Protein AF-0000000073400544 (afdb_homodimer)

Foldseek 3Di:
DVLVVVQVCCPVVDDCVVPVDDDDDPQWDWDADPQGKTKIWGDPDLAFIKIWIDDVHWIKMKGLPCDVCPPPNPGSIWIAGRVGDIHDDPQADRSDDPVRSVVRLVVCCNVPVRNPDDDDPPPPPPPPPPPPDD/DVLVVVQVCCPVVDDCVVPVDDDDDPQWDWDADPQGKTKIWGDPDLAFIKIWIDDVHWIKMWGLPCPVPPPPNPGSIWIAGRVGDIHDDPQADRSDDPVRSVVRLVVCCNVPVRNPDDDDPPPPPPPPPPPPPD

Structure (mmCIF, N/CA/C/O backbone):
data_AF-0000000073400544-model_v1
#
loop_
_entity.id
_entity.type
_entity.pdbx_description
1 polymer 'Uncharacterized protein'
#
loop_
_atom_site.group_PDB
_atom_site.id
_atom_site.type_symbol
_atom_site.label_atom_id
_atom_site.label_alt_id
_atom_site.label_comp_id
_atom_site.label_asym_id
_atom_site.label_entity_id
_atom_site.label_seq_id
_atom_site.pdbx_PDB_ins_code
_atom_site.Cartn_x
_atom_site.Cartn_y
_atom_site.Cartn_z
_atom_site.occupancy
_atom_site.B_iso_or_equiv
_atom_site.auth_seq_id
_atom_site.auth_comp_id
_atom_site.auth_asym_id
_atom_site.auth_atom_id
_atom_site.pdbx_PDB_model_num
ATOM 1 N N . MET A 1 1 ? 12.117 -1.262 8.758 1 72.44 1 MET A N 1
ATOM 2 C CA . MET A 1 1 ? 12.766 -0.556 9.859 1 72.44 1 MET A CA 1
ATOM 3 C C . MET A 1 1 ? 12.344 0.907 9.898 1 72.44 1 MET A C 1
ATOM 5 O O . MET A 1 1 ? 11.992 1.433 10.953 1 72.44 1 MET A O 1
ATOM 9 N N . LEU A 1 2 ? 12.156 1.621 8.82 1 88.06 2 LEU A N 1
ATOM 10 C CA . LEU A 1 2 ? 11.898 3.057 8.742 1 88.06 2 LEU A CA 1
ATOM 11 C C . LEU A 1 2 ? 10.555 3.404 9.375 1 88.06 2 LEU A C 1
ATOM 13 O O . LEU A 1 2 ? 10.469 4.312 10.203 1 88.06 2 LEU A O 1
ATOM 17 N N . HIS A 1 3 ? 9.523 2.633 9.117 1 91.81 3 HIS A N 1
ATOM 18 C CA . HIS A 1 3 ? 8.18 2.975 9.578 1 91.81 3 HIS A CA 1
ATOM 19 C C . HIS A 1 3 ? 8.039 2.748 11.086 1 91.81 3 HIS A C 1
ATOM 21 O O . HIS A 1 3 ? 7.273 3.443 11.75 1 91.81 3 HIS A O 1
ATOM 27 N N . ILE A 1 4 ? 8.828 1.824 11.586 1 90.69 4 ILE A N 1
ATOM 28 C CA . ILE A 1 4 ? 8.82 1.604 13.031 1 90.69 4 ILE A CA 1
ATOM 29 C C . ILE A 1 4 ? 9.414 2.818 13.742 1 90.69 4 ILE A C 1
ATOM 31 O O . ILE A 1 4 ? 8.844 3.307 14.727 1 90.69 4 ILE A O 1
ATOM 35 N N . GLU A 1 5 ? 10.516 3.248 13.234 1 93.94 5 GLU A N 1
ATOM 36 C CA . GLU A 1 5 ? 11.172 4.426 13.797 1 93.94 5 GLU A CA 1
ATOM 37 C C . GLU A 1 5 ? 10.266 5.652 13.703 1 93.94 5 GLU A C 1
ATOM 39 O O . GLU A 1 5 ? 10.164 6.43 14.656 1 93.94 5 GLU A O 1
ATOM 44 N N . LEU A 1 6 ? 9.664 5.906 12.555 1 96.31 6 LEU A N 1
ATOM 45 C CA . LEU A 1 6 ? 8.773 7.043 12.359 1 96.31 6 LEU A CA 1
ATOM 46 C C . LEU A 1 6 ? 7.598 6.98 13.32 1 96.31 6 LEU A C 1
ATOM 48 O O . LEU A 1 6 ? 7.168 8.008 13.852 1 96.31 6 LEU A O 1
ATOM 52 N N . LYS A 1 7 ? 7.055 5.773 13.516 1 96.56 7 LYS A N 1
ATOM 53 C CA . LYS A 1 7 ? 5.953 5.598 14.461 1 96.56 7 LYS A CA 1
ATOM 54 C C . LYS A 1 7 ? 6.359 6.047 15.859 1 96.56 7 LYS A C 1
ATOM 56 O O . LYS A 1 7 ? 5.617 6.781 16.516 1 96.56 7 LYS A O 1
ATOM 61 N N . GLU A 1 8 ? 7.496 5.598 16.312 1 96.56 8 GLU A N 1
ATOM 62 C CA . GLU A 1 8 ? 7.996 5.961 17.625 1 96.56 8 GLU A CA 1
ATOM 63 C C . GLU A 1 8 ? 8.195 7.469 17.75 1 96.56 8 GLU A C 1
ATOM 65 O O . GLU A 1 8 ? 7.852 8.062 18.781 1 96.56 8 GLU A O 1
ATOM 70 N N . ARG A 1 9 ? 8.734 8.086 16.781 1 97.31 9 ARG A N 1
ATOM 71 C CA . ARG A 1 9 ? 8.984 9.523 16.812 1 97.31 9 ARG A CA 1
ATOM 72 C C . ARG A 1 9 ? 7.676 10.297 16.828 1 97.31 9 ARG A C 1
ATOM 74 O O . ARG A 1 9 ? 7.562 11.312 17.516 1 97.31 9 ARG A O 1
ATOM 81 N N . ILE A 1 10 ? 6.707 9.891 16.062 1 98 10 ILE A N 1
ATOM 82 C CA . ILE A 1 10 ? 5.406 10.547 16.062 1 98 10 ILE A CA 1
ATOM 83 C C . ILE A 1 10 ? 4.793 10.469 17.469 1 98 10 ILE A C 1
ATOM 85 O O . ILE A 1 10 ? 4.324 11.477 18 1 98 10 ILE A O 1
ATOM 89 N N . GLU A 1 11 ? 4.855 9.258 18.109 1 97.38 11 GLU A N 1
ATOM 90 C CA . GLU A 1 11 ? 4.285 9.047 19.438 1 97.38 11 GLU A CA 1
ATOM 91 C C . GLU A 1 11 ? 5.004 9.883 20.484 1 97.38 11 GLU A C 1
ATOM 93 O O . GLU A 1 11 ? 4.387 10.359 21.438 1 97.38 11 GLU A O 1
ATOM 98 N N . THR A 1 12 ? 6.219 10.078 20.234 1 97.25 12 THR A N 1
ATOM 99 C CA . THR A 1 12 ? 7.023 10.812 21.203 1 97.25 12 THR A CA 1
ATOM 100 C C . THR A 1 12 ? 6.867 12.32 21 1 97.25 12 THR A C 1
ATOM 102 O O . THR A 1 12 ? 6.812 13.07 21.969 1 97.25 12 THR A O 1
ATOM 105 N N . ASP A 1 13 ? 6.77 12.781 19.781 1 97.62 13 ASP A N 1
ATOM 106 C CA . ASP A 1 13 ? 6.875 14.203 19.484 1 97.62 13 ASP A CA 1
ATOM 107 C C . ASP A 1 13 ? 5.496 14.867 19.484 1 97.62 13 ASP A C 1
ATOM 109 O O . ASP A 1 13 ? 5.391 16.094 19.594 1 97.62 13 ASP A O 1
ATOM 113 N N . PHE A 1 14 ? 4.449 14.172 19.281 1 97.94 14 PHE A N 1
ATOM 114 C CA . PHE A 1 14 ? 3.107 14.734 19.234 1 97.94 14 PHE A CA 1
ATOM 115 C C . PHE A 1 14 ? 2.266 14.227 20.391 1 97.94 14 PHE A C 1
ATOM 117 O O . PHE A 1 14 ? 2.367 13.055 20.781 1 97.94 14 PHE A O 1
ATOM 124 N N . ASP A 1 15 ? 1.371 14.984 20.906 1 96.62 15 ASP A N 1
ATOM 125 C CA . ASP A 1 15 ? 0.459 14.562 21.969 1 96.62 15 ASP A CA 1
ATOM 126 C C . ASP A 1 15 ? -0.911 14.203 21.406 1 96.62 15 ASP A C 1
ATOM 128 O O . ASP A 1 15 ? -1.143 14.328 20.203 1 96.62 15 ASP A O 1
ATOM 132 N N . ALA A 1 16 ? -1.815 13.805 22.344 1 94.38 16 ALA A N 1
ATOM 133 C CA . ALA A 1 16 ? -3.111 13.266 21.938 1 94.38 16 ALA A CA 1
ATOM 134 C C . ALA A 1 16 ? -4.023 14.367 21.422 1 94.38 16 ALA A C 1
ATOM 136 O O . ALA A 1 16 ? -4.992 14.094 20.703 1 94.38 16 ALA A O 1
ATOM 137 N N . ALA A 1 17 ? -3.684 15.57 21.719 1 96 17 ALA A N 1
ATOM 138 C CA . ALA A 1 17 ? -4.477 16.688 21.219 1 96 17 ALA A CA 1
ATOM 139 C C . ALA A 1 17 ? -4.234 16.922 19.734 1 96 17 ALA A C 1
ATOM 141 O O . ALA A 1 17 ? -5.062 17.531 19.047 1 96 17 ALA A O 1
ATOM 142 N N . CYS A 1 18 ? -3.121 16.453 19.344 1 97.25 18 CYS A N 1
ATOM 143 C CA . CYS A 1 18 ? -2.768 16.594 17.938 1 97.25 18 CYS A CA 1
ATOM 144 C C . CYS A 1 18 ? -2.951 15.273 17.188 1 97.25 18 CYS A C 1
ATOM 146 O O . CYS A 1 18 ? -3.729 15.195 16.234 1 97.25 18 CYS A O 1
ATOM 148 N N . VAL A 1 19 ? -2.25 14.219 17.656 1 98.06 19 VAL A N 1
ATOM 149 C CA . VAL A 1 19 ? -2.299 12.891 17.047 1 98.06 19 VAL A CA 1
ATOM 150 C C . VAL A 1 19 ? -3.041 11.93 17.969 1 98.06 19 VAL A C 1
ATOM 152 O O . VAL A 1 19 ? -2.541 11.57 19.031 1 98.06 19 VAL A O 1
ATOM 155 N N . GLU A 1 20 ? -4.203 11.477 17.5 1 97.81 20 GLU A N 1
ATOM 156 C CA . GLU A 1 20 ? -5.012 10.555 18.281 1 97.81 20 GLU A CA 1
ATOM 157 C C . GLU A 1 20 ? -4.402 9.156 18.297 1 97.81 20 GLU A C 1
ATOM 159 O O . GLU A 1 20 ? -4.402 8.477 19.328 1 97.81 20 GLU A O 1
ATOM 164 N N . SER A 1 21 ? -3.918 8.719 17.188 1 97.19 21 SER A N 1
ATOM 165 C CA . SER A 1 21 ? -3.33 7.387 17.125 1 97.19 21 SER A CA 1
ATOM 166 C C . SER A 1 21 ? -2.369 7.266 15.945 1 97.19 21 SER A C 1
ATOM 168 O O . SER A 1 21 ? -2.498 7.988 14.953 1 97.19 21 SER A O 1
ATOM 170 N N . VAL A 1 22 ? -1.431 6.449 16.062 1 96.69 22 VAL A N 1
ATOM 171 C CA . VAL A 1 22 ? -0.513 6.023 15.008 1 96.69 22 VAL A CA 1
ATOM 172 C C . VAL A 1 22 ? -0.355 4.504 15.039 1 96.69 22 VAL A C 1
ATOM 174 O O . VAL A 1 22 ? -0.076 3.928 16.094 1 96.69 22 VAL A O 1
ATOM 177 N N . THR A 1 23 ? -0.555 3.836 13.93 1 93.69 23 THR A N 1
ATOM 178 C CA . THR A 1 23 ? -0.483 2.381 13.859 1 93.69 23 THR A CA 1
ATOM 179 C C . THR A 1 23 ? 0.22 1.934 12.586 1 93.69 23 THR A C 1
ATOM 181 O O . THR A 1 23 ? 0.044 2.543 11.523 1 93.69 23 THR A O 1
ATOM 184 N N . LEU A 1 24 ? 1.024 0.923 12.75 1 90.5 24 LEU A N 1
ATOM 185 C CA . LEU A 1 24 ? 1.587 0.282 11.57 1 90.5 24 LEU A CA 1
ATOM 186 C C . LEU A 1 24 ? 0.496 -0.396 10.75 1 90.5 24 LEU A C 1
ATOM 188 O O . LEU A 1 24 ? -0.324 -1.139 11.289 1 90.5 24 LEU A O 1
ATOM 192 N N . ARG A 1 25 ? 0.485 0.022 9.484 1 83.5 25 ARG A N 1
ATOM 193 C CA . ARG A 1 25 ? -0.511 -0.6 8.617 1 83.5 25 ARG A CA 1
ATOM 194 C C . ARG A 1 25 ? -0.137 -2.045 8.305 1 83.5 25 ARG A C 1
ATOM 196 O O . ARG A 1 25 ? 1.019 -2.338 7.988 1 83.5 25 ARG A O 1
ATOM 203 N N . ARG A 1 26 ? -1.005 -3 8.562 1 79.5 26 ARG A N 1
ATOM 204 C CA . ARG A 1 26 ? -0.823 -4.43 8.328 1 79.5 26 ARG A CA 1
ATOM 205 C C . ARG A 1 26 ? -1.776 -4.938 7.25 1 79.5 26 ARG A C 1
ATOM 207 O O . ARG A 1 26 ? -2.537 -5.879 7.48 1 79.5 26 ARG A O 1
ATOM 214 N N . ASP A 1 27 ? -1.651 -4.27 6.082 1 82.62 27 ASP A N 1
ATOM 215 C CA . ASP A 1 27 ? -2.688 -4.551 5.09 1 82.62 27 ASP A CA 1
ATOM 216 C C . ASP A 1 27 ? -2.117 -5.328 3.906 1 82.62 27 ASP A C 1
ATOM 218 O O . ASP A 1 27 ? -2.73 -5.375 2.836 1 82.62 27 ASP A O 1
ATOM 222 N N . ALA A 1 28 ? -0.976 -5.859 4.145 1 92.69 28 ALA A N 1
ATOM 223 C CA . ALA A 1 28 ? -0.392 -6.648 3.061 1 92.69 28 ALA A CA 1
ATOM 224 C C . ALA A 1 28 ? 0.507 -7.754 3.611 1 92.69 28 ALA A C 1
ATOM 226 O O . ALA A 1 28 ? 0.988 -7.664 4.742 1 92.69 28 ALA A O 1
ATOM 227 N N . LEU A 1 29 ? 0.677 -8.781 2.822 1 95.56 29 LEU A N 1
ATOM 228 C CA . LEU A 1 29 ? 1.626 -9.859 3.098 1 95.56 29 LEU A CA 1
ATOM 229 C C . LEU A 1 29 ? 2.682 -9.945 2 1 95.56 29 LEU A C 1
ATOM 231 O O . LEU A 1 29 ? 2.367 -9.805 0.816 1 95.56 29 LEU A O 1
ATOM 235 N N . ASP A 1 30 ? 3.832 -10.102 2.432 1 95.94 30 ASP A N 1
ATOM 236 C CA . ASP A 1 30 ? 4.898 -10.5 1.521 1 95.94 30 ASP A CA 1
ATOM 237 C C . ASP A 1 30 ? 5.176 -12 1.625 1 95.94 30 ASP A C 1
ATOM 239 O O . ASP A 1 30 ? 5.422 -12.516 2.717 1 95.94 30 ASP A O 1
ATOM 243 N N . VAL A 1 31 ? 5.113 -12.672 0.522 1 97.88 31 VAL A N 1
ATOM 244 C CA . VAL A 1 31 ? 5.34 -14.109 0.45 1 97.88 31 VAL A CA 1
ATOM 245 C C . VAL A 1 31 ? 6.5 -14.406 -0.495 1 97.88 31 VAL A C 1
ATOM 247 O O . VAL A 1 31 ? 6.531 -13.906 -1.624 1 97.88 31 VAL A O 1
ATOM 250 N N . ARG A 1 32 ? 7.43 -15.148 0.005 1 97.88 32 ARG A N 1
ATOM 251 C CA . ARG A 1 32 ? 8.531 -15.609 -0.833 1 97.88 32 ARG A CA 1
ATOM 252 C C . ARG A 1 32 ? 8.445 -17.109 -1.091 1 97.88 32 ARG A C 1
ATOM 254 O O . ARG A 1 32 ? 8.391 -17.906 -0.15 1 97.88 32 ARG A O 1
ATOM 261 N N . LEU A 1 33 ? 8.359 -17.453 -2.363 1 98.5 33 LEU A N 1
ATOM 262 C CA . LEU A 1 33 ? 8.328 -18.859 -2.723 1 98.5 33 LEU A CA 1
ATOM 263 C C . LEU A 1 33 ? 9.734 -19.391 -2.979 1 98.5 33 LEU A C 1
ATOM 265 O O . LEU A 1 33 ? 10.641 -18.625 -3.314 1 98.5 33 LEU A O 1
ATOM 269 N N . ALA A 1 34 ? 9.93 -20.688 -2.92 1 97.56 34 ALA A N 1
ATOM 270 C CA . ALA A 1 34 ? 11.227 -21.359 -3.066 1 97.56 34 ALA A CA 1
ATOM 271 C C . ALA A 1 34 ? 11.766 -21.188 -4.484 1 97.56 34 ALA A C 1
ATOM 273 O O . ALA A 1 34 ? 12.984 -21.172 -4.691 1 97.56 34 ALA A O 1
ATOM 274 N N . ASN A 1 35 ? 10.883 -21.047 -5.449 1 96.75 35 ASN A N 1
ATOM 275 C CA . ASN A 1 35 ? 11.312 -20.953 -6.84 1 96.75 35 ASN A CA 1
ATOM 276 C C . ASN A 1 35 ? 11.695 -19.531 -7.215 1 96.75 35 ASN A C 1
ATOM 278 O O . ASN A 1 35 ? 11.945 -19.234 -8.383 1 96.75 35 ASN A O 1
ATOM 282 N N . GLY A 1 36 ? 11.609 -18.656 -6.266 1 96.94 36 GLY A N 1
ATOM 283 C CA . GLY A 1 36 ? 12.109 -17.312 -6.512 1 96.94 36 GLY A CA 1
ATOM 284 C C . GLY A 1 36 ? 11 -16.297 -6.676 1 96.94 36 GLY A C 1
ATOM 285 O O . GLY A 1 36 ? 11.266 -15.102 -6.848 1 96.94 36 GLY A O 1
ATOM 286 N N . VAL A 1 37 ? 9.758 -16.734 -6.629 1 97.44 37 VAL A N 1
ATOM 287 C CA . VAL A 1 37 ? 8.641 -15.805 -6.75 1 97.44 37 VAL A CA 1
ATOM 288 C C . VAL A 1 37 ? 8.57 -14.922 -5.504 1 97.44 37 VAL A C 1
ATOM 290 O O . VAL A 1 37 ? 8.664 -15.414 -4.379 1 97.44 37 VAL A O 1
ATOM 293 N N . GLU A 1 38 ? 8.477 -13.625 -5.727 1 97.81 38 GLU A N 1
ATOM 294 C CA . GLU A 1 38 ? 8.172 -12.664 -4.676 1 97.81 38 GLU A CA 1
ATOM 295 C C . GLU A 1 38 ? 6.758 -12.109 -4.832 1 97.81 38 GLU A C 1
ATOM 297 O O . GLU A 1 38 ? 6.484 -11.336 -5.758 1 97.81 38 GLU A O 1
ATOM 302 N N . LEU A 1 39 ? 5.902 -12.445 -3.928 1 97.81 39 LEU A N 1
ATOM 303 C CA . LEU A 1 39 ? 4.469 -12.188 -4.02 1 97.81 39 LEU A CA 1
ATOM 304 C C . LEU A 1 39 ? 4.02 -11.242 -2.914 1 97.81 39 LEU A C 1
ATOM 306 O O . LEU A 1 39 ? 4.379 -11.422 -1.749 1 97.81 39 LEU A O 1
ATOM 310 N N . THR A 1 40 ? 3.35 -10.203 -3.256 1 96.31 40 THR A N 1
ATOM 311 C CA . THR A 1 40 ? 2.693 -9.312 -2.303 1 96.31 40 THR A CA 1
ATOM 312 C C . THR A 1 40 ? 1.177 -9.438 -2.404 1 96.31 40 THR A C 1
ATOM 314 O O . THR A 1 40 ? 0.608 -9.289 -3.49 1 96.31 40 THR A O 1
ATOM 317 N N . LEU A 1 41 ? 0.54 -9.656 -1.279 1 97.25 41 LEU A N 1
ATOM 318 C CA . LEU A 1 41 ? -0.906 -9.836 -1.206 1 97.25 41 LEU A CA 1
ATOM 319 C C . LEU A 1 41 ? -1.563 -8.672 -0.471 1 97.25 41 LEU A C 1
ATOM 321 O O . LEU A 1 41 ? -1.296 -8.453 0.711 1 97.25 41 LEU A O 1
ATOM 325 N N . ARG A 1 42 ? -2.365 -7.938 -1.084 1 93.62 42 ARG A N 1
ATOM 326 C CA . ARG A 1 42 ? -3.229 -6.922 -0.489 1 93.62 42 ARG A CA 1
ATOM 327 C C . ARG A 1 42 ? -4.699 -7.289 -0.655 1 93.62 42 ARG A C 1
ATOM 329 O O . ARG A 1 42 ? -5.258 -7.156 -1.746 1 93.62 42 ARG A O 1
ATOM 336 N N . ILE A 1 43 ? -5.305 -7.746 0.409 1 94.5 43 ILE A N 1
ATOM 337 C CA . ILE A 1 43 ? -6.68 -8.219 0.348 1 94.5 43 ILE A CA 1
ATOM 338 C C . ILE A 1 43 ? -7.539 -7.434 1.338 1 94.5 43 ILE A C 1
ATOM 340 O O . ILE A 1 43 ? -7.387 -7.578 2.553 1 94.5 43 ILE A O 1
ATOM 344 N N . ALA A 1 44 ? -8.344 -6.688 0.819 1 89.12 44 ALA A N 1
ATOM 345 C CA . ALA A 1 44 ? -9.281 -5.957 1.672 1 89.12 44 ALA A CA 1
ATOM 346 C C . ALA A 1 44 ? -10.508 -6.809 1.986 1 89.12 44 ALA A C 1
ATOM 348 O O . ALA A 1 44 ? -10.992 -6.816 3.121 1 89.12 44 ALA A O 1
ATOM 349 N N . ASN A 1 45 ? -11.008 -7.375 0.998 1 90.19 45 ASN A N 1
ATOM 350 C CA . ASN A 1 45 ? -12.133 -8.305 1.12 1 90.19 45 ASN A CA 1
ATOM 351 C C . ASN A 1 45 ? -12.258 -9.195 -0.109 1 90.19 45 ASN A C 1
ATOM 353 O O . ASN A 1 45 ? -11.367 -9.219 -0.96 1 90.19 45 ASN A O 1
ATOM 357 N N . ALA A 1 46 ? -13.297 -9.961 -0.198 1 93 46 ALA A N 1
ATOM 358 C CA . ALA A 1 46 ? -13.484 -10.945 -1.255 1 93 46 ALA A CA 1
ATOM 359 C C . ALA A 1 46 ? -13.625 -10.273 -2.617 1 93 46 ALA A C 1
ATOM 361 O O . ALA A 1 46 ? -13.461 -10.922 -3.654 1 93 46 ALA A O 1
ATOM 362 N N . ARG A 1 47 ? -13.891 -9 -2.6 1 89.81 47 ARG A N 1
ATOM 363 C CA . ARG A 1 47 ? -14.188 -8.312 -3.854 1 89.81 47 ARG A CA 1
ATOM 364 C C . ARG A 1 47 ? -13.172 -7.211 -4.129 1 89.81 47 ARG A C 1
ATOM 366 O O . ARG A 1 47 ? -13.234 -6.543 -5.16 1 89.81 47 ARG A O 1
ATOM 373 N N . GLU A 1 48 ? -12.289 -6.988 -3.213 1 89.56 48 GLU A N 1
ATOM 374 C CA . GLU A 1 48 ? -11.289 -5.938 -3.33 1 89.56 48 GLU A CA 1
ATOM 375 C C . GLU A 1 48 ? -9.906 -6.453 -2.949 1 89.56 48 GLU A C 1
ATOM 377 O O . GLU A 1 48 ? -9.609 -6.637 -1.767 1 89.56 48 GLU A O 1
ATOM 382 N N . TYR A 1 49 ? -9.078 -6.652 -3.963 1 92.88 49 TYR A N 1
ATOM 383 C CA . TYR A 1 49 ? -7.738 -7.168 -3.689 1 92.88 49 TYR A CA 1
ATOM 384 C C . TYR A 1 49 ? -6.793 -6.883 -4.852 1 92.88 49 TYR A C 1
ATOM 386 O O . TYR A 1 49 ? -7.238 -6.582 -5.961 1 92.88 49 TYR A O 1
ATOM 394 N N . ALA A 1 50 ? -5.562 -6.879 -4.562 1 93.44 50 ALA A N 1
ATOM 395 C CA . ALA A 1 50 ? -4.445 -6.785 -5.496 1 93.44 50 ALA A CA 1
ATOM 396 C C . ALA A 1 50 ? -3.307 -7.719 -5.09 1 93.44 50 ALA A C 1
ATOM 398 O O . ALA A 1 50 ? -2.828 -7.664 -3.955 1 93.44 50 ALA A O 1
ATOM 399 N N . MET A 1 51 ? -2.941 -8.516 -5.953 1 96.81 51 MET A N 1
ATOM 400 C CA . MET A 1 51 ? -1.854 -9.469 -5.746 1 96.81 51 MET A CA 1
ATOM 401 C C . MET A 1 51 ? -0.777 -9.305 -6.812 1 96.81 51 MET A C 1
ATOM 403 O O . MET A 1 51 ? -1.018 -9.57 -7.992 1 96.81 51 MET A O 1
ATOM 407 N N . ASP A 1 52 ? 0.333 -8.875 -6.41 1 95.81 52 ASP A N 1
ATOM 408 C CA . ASP A 1 52 ? 1.458 -8.594 -7.297 1 95.81 52 ASP A CA 1
ATOM 409 C C . ASP A 1 52 ? 2.611 -9.562 -7.051 1 95.81 52 ASP A C 1
ATOM 411 O O . ASP A 1 52 ? 2.895 -9.922 -5.902 1 95.81 52 ASP A O 1
ATOM 415 N N . TRP A 1 53 ? 3.248 -9.945 -8.148 1 97.25 53 TRP A N 1
ATOM 416 C CA . TRP A 1 53 ? 4.438 -10.75 -7.898 1 97.25 53 TRP A CA 1
ATOM 417 C C . TRP A 1 53 ? 5.48 -10.539 -8.992 1 97.25 53 TRP A C 1
ATOM 419 O O . TRP A 1 53 ? 5.168 -10.016 -10.062 1 97.25 53 TRP A O 1
ATOM 429 N N . ARG A 1 54 ? 6.645 -10.859 -8.609 1 96.5 54 ARG A N 1
ATOM 430 C CA . ARG A 1 54 ? 7.793 -10.805 -9.508 1 96.5 54 ARG A CA 1
ATOM 431 C C . ARG A 1 54 ? 8.523 -12.148 -9.555 1 96.5 54 ARG A C 1
ATOM 433 O O . ARG A 1 54 ? 8.555 -12.867 -8.555 1 96.5 54 ARG A O 1
ATOM 440 N N . TRP A 1 55 ? 8.992 -12.438 -10.664 1 95.75 55 TRP A N 1
ATOM 441 C CA . TRP A 1 55 ? 9.906 -13.547 -10.898 1 95.75 55 TRP A CA 1
ATOM 442 C C . TRP A 1 55 ? 11.031 -13.133 -11.836 1 95.75 55 TRP A C 1
ATOM 444 O O . TRP A 1 55 ? 10.812 -12.93 -13.031 1 95.75 55 TRP A O 1
ATOM 454 N N . GLY A 1 56 ? 12.234 -13.055 -11.281 1 91.62 56 GLY A N 1
ATOM 455 C CA . GLY A 1 56 ? 13.25 -12.359 -12.055 1 91.62 56 GLY A CA 1
ATOM 456 C C . GLY A 1 56 ? 12.859 -10.945 -12.43 1 91.62 56 GLY A C 1
ATOM 457 O O . GLY A 1 56 ? 12.508 -10.141 -11.555 1 91.62 56 GLY A O 1
ATOM 458 N N . GLU A 1 57 ? 12.836 -10.625 -13.719 1 89.94 57 GLU A N 1
ATOM 459 C CA . GLU A 1 57 ? 12.516 -9.273 -14.18 1 89.94 57 GLU A CA 1
ATOM 460 C C . GLU A 1 57 ? 11.039 -9.141 -14.523 1 89.94 57 GLU A C 1
ATOM 462 O O . GLU A 1 57 ? 10.547 -8.031 -14.773 1 89.94 57 GLU A O 1
ATOM 467 N N . ALA A 1 58 ? 10.367 -10.234 -14.539 1 93.12 58 ALA A N 1
ATOM 468 C CA . ALA A 1 58 ? 8.953 -10.219 -14.93 1 93.12 58 ALA A CA 1
ATOM 469 C C . ALA A 1 58 ? 8.062 -9.836 -13.75 1 93.12 58 ALA A C 1
ATOM 471 O O . ALA A 1 58 ? 8.258 -10.328 -12.633 1 93.12 58 ALA A O 1
ATOM 472 N N . ALA A 1 59 ? 7.211 -8.953 -14.031 1 95.19 59 ALA A N 1
ATOM 473 C CA . ALA A 1 59 ? 6.219 -8.547 -13.039 1 95.19 59 ALA A CA 1
ATOM 474 C C . ALA A 1 59 ? 4.801 -8.812 -13.539 1 95.19 59 ALA A C 1
ATOM 476 O O . ALA A 1 59 ? 4.492 -8.562 -14.703 1 95.19 59 ALA A O 1
ATOM 477 N N . MET A 1 60 ? 3.947 -9.352 -12.664 1 95.5 60 MET A N 1
ATOM 478 C CA . MET A 1 60 ? 2.545 -9.617 -12.977 1 95.5 60 MET A CA 1
ATOM 479 C C . MET A 1 60 ? 1.644 -9.227 -11.812 1 95.5 60 MET A C 1
ATOM 481 O O . MET A 1 60 ? 2.119 -9.047 -10.688 1 95.5 60 MET A O 1
ATOM 485 N N . ARG A 1 61 ? 0.345 -9.086 -12.133 1 95.38 61 ARG A N 1
ATOM 486 C CA . ARG A 1 61 ? -0.594 -8.664 -11.102 1 95.38 61 ARG A CA 1
ATOM 487 C C . ARG A 1 61 ? -2.004 -9.156 -11.406 1 95.38 61 ARG A C 1
ATOM 489 O O . ARG A 1 61 ? -2.42 -9.18 -12.57 1 95.38 61 ARG A O 1
ATOM 496 N N . ILE A 1 62 ? -2.648 -9.523 -10.367 1 94.62 62 ILE A N 1
ATOM 497 C CA . ILE A 1 62 ? -4.098 -9.68 -10.398 1 94.62 62 ILE A CA 1
ATOM 498 C C . ILE A 1 62 ? -4.75 -8.633 -9.5 1 94.62 62 ILE A C 1
ATOM 500 O O . ILE A 1 62 ? -4.359 -8.477 -8.344 1 94.62 62 ILE A O 1
ATOM 504 N N . ASP A 1 63 ? -5.688 -7.879 -9.953 1 91.88 63 ASP A N 1
ATOM 505 C CA . ASP A 1 63 ? -6.375 -6.938 -9.07 1 91.88 63 ASP A CA 1
ATOM 506 C C . ASP A 1 63 ? -7.832 -6.754 -9.5 1 91.88 63 ASP A C 1
ATOM 508 O O . ASP A 1 63 ? -8.25 -7.27 -10.539 1 91.88 63 ASP A O 1
ATOM 512 N N . THR A 1 64 ? -8.609 -6.145 -8.547 1 88.5 64 THR A N 1
ATOM 513 C CA . THR A 1 64 ? -10.023 -5.867 -8.773 1 88.5 64 THR A CA 1
ATOM 514 C C . THR A 1 64 ? -10.242 -4.375 -9.016 1 88.5 64 THR A C 1
ATOM 516 O O . THR A 1 64 ? -11.375 -3.889 -8.922 1 88.5 64 THR A O 1
ATOM 519 N N . ALA A 1 65 ? -9.141 -3.48 -9.109 1 73.56 65 ALA A N 1
ATOM 520 C CA . ALA A 1 65 ? -9.32 -2.049 -9.328 1 73.56 65 ALA A CA 1
ATOM 521 C C . ALA A 1 65 ? -10.203 -1.79 -10.547 1 73.56 65 ALA A C 1
ATOM 523 O O . ALA A 1 65 ? -10.141 -2.527 -11.539 1 73.56 65 ALA A O 1
ATOM 524 N N . PRO A 1 66 ? -11.172 -0.865 -10.289 1 60.72 66 PRO A N 1
ATOM 525 C CA . PRO A 1 66 ? -12.031 -0.577 -11.438 1 60.72 66 PRO A CA 1
ATOM 526 C C . PRO A 1 66 ? -11.25 -0.109 -12.664 1 60.72 66 PRO A C 1
ATOM 528 O O . PRO A 1 66 ? -10.422 0.801 -12.562 1 60.72 66 PRO A O 1
ATOM 531 N N . HIS A 1 67 ? -10.406 -0.76 -13.125 1 52.12 67 HIS A N 1
ATOM 532 C CA . HIS A 1 67 ? -9.844 -0.268 -14.375 1 52.12 67 HIS A CA 1
ATOM 533 C C . HIS A 1 67 ? -10.93 0.01 -15.406 1 52.12 67 HIS A C 1
ATOM 535 O O . HIS A 1 67 ? -12.055 -0.49 -15.281 1 52.12 67 HIS A O 1
ATOM 541 N N . HIS A 1 68 ? -10.594 1.076 -16.328 1 45.22 68 HIS A N 1
ATOM 542 C CA . HIS A 1 68 ? -11.43 1.233 -17.5 1 45.22 68 HIS A CA 1
ATOM 543 C C . HIS A 1 68 ? -11.844 -0.121 -18.078 1 45.22 68 HIS A C 1
ATOM 545 O O . HIS A 1 68 ? -11.031 -0.812 -18.688 1 45.22 68 HIS A O 1
ATOM 551 N N . ALA A 1 69 ? -12.695 -0.745 -17.375 1 44.81 69 ALA A N 1
ATOM 552 C CA . ALA A 1 69 ? -13.242 -2.002 -17.875 1 44.81 69 ALA A CA 1
ATOM 553 C C . ALA A 1 69 ? -13.266 -2.027 -19.391 1 44.81 69 ALA A C 1
ATOM 555 O O . ALA A 1 69 ? -13.609 -1.029 -20.031 1 44.81 69 ALA A O 1
ATOM 556 N N . LEU A 1 70 ? -12.281 -2.617 -20.047 1 47.5 70 LEU A N 1
ATOM 557 C CA . LEU A 1 70 ? -12.57 -2.879 -21.453 1 47.5 70 LEU A CA 1
ATOM 558 C C . LEU A 1 70 ? -14.07 -3.023 -21.672 1 47.5 70 LEU A C 1
ATOM 560 O O . LEU A 1 70 ? -14.789 -3.545 -20.812 1 47.5 70 LEU A O 1
ATOM 564 N N . PRO A 1 71 ? -14.547 -2.275 -22.5 1 46.91 71 PRO A N 1
ATOM 565 C CA . PRO A 1 71 ? -15.891 -2.674 -22.922 1 46.91 71 PRO A CA 1
ATOM 566 C C . PRO A 1 71 ? -16.047 -4.188 -23.047 1 46.91 71 PRO A C 1
ATOM 568 O O . PRO A 1 71 ? -15.211 -4.852 -23.672 1 46.91 71 PRO A O 1
ATOM 571 N N . GLY A 1 72 ? -16.859 -4.906 -22.031 1 50.38 72 GLY A N 1
ATOM 572 C CA . GLY A 1 72 ? -17.141 -6.332 -22.078 1 50.38 72 GLY A CA 1
ATOM 573 C C . GLY A 1 72 ? -16.375 -7.129 -21.031 1 50.38 72 GLY A C 1
ATOM 574 O O . GLY A 1 72 ? -16.453 -8.359 -21.016 1 50.38 72 GLY A O 1
ATOM 575 N N . ALA A 1 73 ? -15.336 -6.602 -20.625 1 53.94 73 ALA A N 1
ATOM 576 C CA . ALA A 1 73 ? -14.648 -7.414 -19.625 1 53.94 73 ALA A CA 1
ATOM 577 C C . ALA A 1 73 ? -15.578 -7.762 -18.469 1 53.94 73 ALA A C 1
ATOM 579 O O . ALA A 1 73 ? -16.172 -6.871 -17.859 1 53.94 73 ALA A O 1
ATOM 580 N N . ALA A 1 74 ? -16.125 -8.93 -18.438 1 56.72 74 ALA A N 1
ATOM 581 C CA . ALA A 1 74 ? -17.156 -9.492 -17.562 1 56.72 74 ALA A CA 1
ATOM 582 C C . ALA A 1 74 ? -16.766 -9.352 -16.094 1 56.72 74 ALA A C 1
ATOM 584 O O . ALA A 1 74 ? -17.625 -9.227 -15.227 1 56.72 74 ALA A O 1
ATOM 585 N N . ARG A 1 75 ? -15.398 -9.672 -15.836 1 64.62 75 ARG A N 1
ATOM 586 C CA . ARG A 1 75 ? -15.188 -9.828 -14.398 1 64.62 75 ARG A CA 1
ATOM 587 C C . ARG A 1 75 ? -14.258 -8.75 -13.852 1 64.62 75 ARG A C 1
ATOM 589 O O . ARG A 1 75 ? -13.344 -8.312 -14.547 1 64.62 75 ARG A O 1
ATOM 596 N N . PRO A 1 76 ? -14.609 -8.227 -12.695 1 74.75 76 PRO A N 1
ATOM 597 C CA . PRO A 1 76 ? -13.922 -7.082 -12.086 1 74.75 76 PRO A CA 1
ATOM 598 C C . PRO A 1 76 ? -12.469 -7.398 -11.719 1 74.75 76 PRO A C 1
ATOM 600 O O . PRO A 1 76 ? -11.719 -6.496 -11.344 1 74.75 76 PRO A O 1
ATOM 603 N N . ASN A 1 77 ? -12.109 -8.656 -11.898 1 78.88 77 ASN A N 1
ATOM 604 C CA . ASN A 1 77 ? -10.719 -8.992 -11.617 1 78.88 77 ASN A CA 1
ATOM 605 C C . ASN A 1 77 ? -9.922 -9.195 -12.898 1 78.88 77 ASN A C 1
ATOM 607 O O . ASN A 1 77 ? -10.375 -9.898 -13.805 1 78.88 77 ASN A O 1
ATOM 611 N N . HIS A 1 78 ? -8.672 -8.617 -12.969 1 88.38 78 HIS A N 1
ATOM 612 C CA . HIS A 1 78 ? -7.855 -8.609 -14.172 1 88.38 78 HIS A CA 1
ATOM 613 C C . HIS A 1 78 ? -6.43 -9.07 -13.875 1 88.38 78 HIS A C 1
ATOM 615 O O . HIS A 1 78 ? -5.91 -8.82 -12.789 1 88.38 78 HIS A O 1
ATOM 621 N N . LEU A 1 79 ? -5.91 -9.734 -14.922 1 91.56 79 LEU A N 1
ATOM 622 C CA . LEU A 1 79 ? -4.504 -10.117 -14.898 1 91.56 79 LEU A CA 1
ATOM 623 C C . LEU A 1 79 ? -3.658 -9.156 -15.727 1 91.56 79 LEU A C 1
ATOM 625 O O . LEU A 1 79 ? -3.914 -8.961 -16.922 1 91.56 79 LEU A O 1
ATOM 629 N N . HIS A 1 80 ? -2.67 -8.578 -15.156 1 89.75 80 HIS A N 1
ATOM 630 C CA . HIS A 1 80 ? -1.674 -7.77 -15.844 1 89.75 80 HIS A CA 1
ATOM 631 C C . HIS A 1 80 ? -0.425 -8.586 -16.172 1 89.75 80 HIS A C 1
ATOM 633 O O . HIS A 1 80 ? 0.189 -9.164 -15.273 1 89.75 80 HIS A O 1
ATOM 639 N N . THR A 1 81 ? -0.084 -8.641 -17.391 1 90.5 81 THR A N 1
ATOM 640 C CA . THR A 1 81 ? 1.013 -9.484 -17.859 1 90.5 81 THR A CA 1
ATOM 641 C C . THR A 1 81 ? 2.295 -8.664 -18.016 1 90.5 81 THR A C 1
ATOM 643 O O . THR A 1 81 ? 2.26 -7.434 -17.984 1 90.5 81 THR A O 1
ATOM 646 N N . PRO A 1 82 ? 3.406 -9.375 -18.141 1 88.06 82 PRO A N 1
ATOM 647 C CA . PRO A 1 82 ? 4.695 -8.688 -18.234 1 88.06 82 PRO A CA 1
ATOM 648 C C . PRO A 1 82 ? 4.805 -7.781 -19.453 1 88.06 82 PRO A C 1
ATOM 650 O O . PRO A 1 82 ? 5.562 -6.812 -19.438 1 88.06 82 PRO A O 1
ATOM 653 N N . ASP A 1 83 ? 4.105 -8.055 -20.438 1 84.31 83 ASP A N 1
ATOM 654 C CA . ASP A 1 83 ? 4.188 -7.27 -21.672 1 84.31 83 ASP A CA 1
ATOM 655 C C . ASP A 1 83 ? 3.189 -6.113 -21.656 1 84.31 83 ASP A C 1
ATOM 657 O O . ASP A 1 83 ? 2.984 -5.445 -22.672 1 84.31 83 ASP A O 1
ATOM 661 N N . GLY A 1 84 ? 2.465 -6.004 -20.547 1 82.81 84 GLY A N 1
ATOM 662 C CA . GLY A 1 84 ? 1.627 -4.828 -20.344 1 82.81 84 GLY A CA 1
ATOM 663 C C . GLY A 1 84 ? 0.175 -5.066 -20.719 1 82.81 84 GLY A C 1
ATOM 664 O O . GLY A 1 84 ? -0.653 -4.16 -20.609 1 82.81 84 GLY A O 1
ATOM 665 N N . ARG A 1 85 ? -0.135 -6.27 -21.125 1 85.69 85 ARG A N 1
ATOM 666 C CA . ARG A 1 85 ? -1.524 -6.562 -21.469 1 85.69 85 ARG A CA 1
ATOM 667 C C . ARG A 1 85 ? -2.352 -6.812 -20.219 1 85.69 85 ARG A C 1
ATOM 669 O O . ARG A 1 85 ? -1.806 -7.148 -19.156 1 85.69 85 ARG A O 1
ATOM 676 N N . VAL A 1 86 ? -3.584 -6.547 -20.328 1 86.94 86 VAL A N 1
ATOM 677 C CA . VAL A 1 86 ? -4.566 -6.867 -19.297 1 86.94 86 VAL A CA 1
ATOM 678 C C . VAL A 1 86 ? -5.516 -7.949 -19.812 1 86.94 86 VAL A C 1
ATOM 680 O O . VAL A 1 86 ? -6.18 -7.77 -20.844 1 86.94 86 VAL A O 1
ATOM 683 N N . LEU A 1 87 ? -5.539 -9.109 -19.188 1 87.81 87 LEU A N 1
ATOM 684 C CA . LEU A 1 87 ? -6.336 -10.266 -19.594 1 87.81 87 LEU A CA 1
ATOM 685 C C . LEU A 1 87 ? -7.309 -10.656 -18.484 1 87.81 87 LEU A C 1
ATOM 687 O O . LEU A 1 87 ? -7.25 -10.117 -17.375 1 87.81 87 LEU A O 1
ATOM 691 N N . ALA A 1 88 ? -8.242 -11.531 -18.812 1 88.12 88 ALA A N 1
ATOM 692 C CA . ALA A 1 88 ? -9.086 -12.125 -17.781 1 88.12 88 ALA A CA 1
ATOM 693 C C . ALA A 1 88 ? -8.258 -12.914 -16.781 1 88.12 88 ALA A C 1
ATOM 695 O O . ALA A 1 88 ? -7.332 -13.633 -17.156 1 88.12 88 ALA A O 1
ATOM 696 N N . ASP A 1 89 ? -8.531 -12.797 -15.523 1 90.44 89 ASP A N 1
ATOM 697 C CA . ASP A 1 89 ? -7.844 -13.523 -14.461 1 90.44 89 ASP A CA 1
ATOM 698 C C . ASP A 1 89 ? -8.195 -15.008 -14.484 1 90.44 89 ASP A C 1
ATOM 700 O O . ASP A 1 89 ? -9.344 -15.383 -14.242 1 90.44 89 ASP A O 1
ATOM 704 N N . PRO A 1 90 ? -7.281 -15.898 -14.727 1 89.75 90 PRO A N 1
ATOM 705 C CA . PRO A 1 90 ? -7.57 -17.328 -14.781 1 89.75 90 PRO A CA 1
ATOM 706 C C . PRO A 1 90 ? -7.43 -18.016 -13.422 1 89.75 90 PRO A C 1
ATOM 708 O O . PRO A 1 90 ? -7.547 -19.234 -13.328 1 89.75 90 PRO A O 1
ATOM 711 N N . VAL A 1 91 ? -7.184 -17.359 -12.391 1 94.31 91 VAL A N 1
ATOM 712 C CA . VAL A 1 91 ? -6.734 -18 -11.156 1 94.31 91 VAL A CA 1
ATOM 713 C C . VAL A 1 91 ? -7.754 -17.75 -10.047 1 94.31 91 VAL A C 1
ATOM 715 O O . VAL A 1 91 ? -8.281 -18.688 -9.461 1 94.31 91 VAL A O 1
ATOM 718 N N . THR A 1 92 ? -8.086 -16.516 -9.828 1 94 92 THR A N 1
ATOM 719 C CA . THR A 1 92 ? -8.891 -16.172 -8.656 1 94 92 THR A CA 1
ATOM 720 C C . THR A 1 92 ? -10.367 -16.078 -9.031 1 94 92 THR A C 1
ATOM 722 O O . THR A 1 92 ? -10.703 -15.891 -10.203 1 94 92 THR A O 1
ATOM 725 N N . GLU A 1 93 ? -11.234 -16.234 -8.039 1 93 93 GLU A N 1
ATOM 726 C CA . GLU A 1 93 ? -12.672 -16.062 -8.172 1 93 93 GLU A CA 1
ATOM 727 C C . GLU A 1 93 ? -13.141 -14.797 -7.469 1 93 93 GLU A C 1
ATOM 729 O O . GLU A 1 93 ? -13.047 -14.688 -6.242 1 93 93 GLU A O 1
ATOM 734 N N . PHE A 1 94 ? -13.656 -13.922 -8.25 1 90.38 94 PHE A N 1
ATOM 735 C CA . PHE A 1 94 ? -14.195 -12.688 -7.676 1 90.38 94 PHE A CA 1
ATOM 736 C C . PHE A 1 94 ? -15.312 -12.992 -6.688 1 90.38 94 PHE A C 1
ATOM 738 O O . PHE A 1 94 ? -16.25 -13.734 -7 1 90.38 94 PHE A O 1
ATOM 745 N N . GLY A 1 95 ? -15.211 -12.523 -5.508 1 92.06 95 GLY A N 1
ATOM 746 C CA . GLY A 1 95 ? -16.234 -12.758 -4.492 1 92.06 95 GLY A CA 1
ATOM 747 C C . GLY A 1 95 ? -16.016 -14.047 -3.723 1 92.06 95 GLY A C 1
ATOM 748 O O . GLY A 1 95 ? -16.734 -14.336 -2.768 1 92.06 95 GLY A O 1
ATOM 749 N N . GLY A 1 96 ? -15.078 -14.805 -4.168 1 93.31 96 GLY A N 1
ATOM 750 C CA . GLY A 1 96 ? -14.773 -16.047 -3.484 1 93.31 96 GLY A CA 1
ATOM 751 C C . GLY A 1 96 ? -14.062 -15.852 -2.158 1 93.31 96 GLY A C 1
ATOM 752 O O . GLY A 1 96 ? -13.641 -14.734 -1.841 1 93.31 96 GLY A O 1
ATOM 753 N N . GLU A 1 97 ? -13.984 -16.922 -1.442 1 95.88 97 GLU A N 1
ATOM 754 C CA . GLU A 1 97 ? -13.289 -16.875 -0.162 1 95.88 97 GLU A CA 1
ATOM 755 C C . GLU A 1 97 ? -11.836 -16.453 -0.344 1 95.88 97 GLU A C 1
ATOM 757 O O . GLU A 1 97 ? -11.102 -17.047 -1.137 1 95.88 97 GLU A O 1
ATOM 762 N N . PRO A 1 98 ? -11.406 -15.523 0.389 1 96.38 98 PRO A N 1
ATOM 763 C CA . PRO A 1 98 ? -10.055 -14.984 0.208 1 96.38 98 PRO A CA 1
ATOM 764 C C . PRO A 1 98 ? -8.969 -16.047 0.352 1 96.38 98 PRO A C 1
ATOM 766 O O . PRO A 1 98 ? -8.023 -16.078 -0.442 1 96.38 98 PRO A O 1
ATOM 769 N N . TRP A 1 99 ? -9.078 -16.891 1.326 1 97.19 99 TRP A N 1
ATOM 770 C CA . TRP A 1 99 ? -8.07 -17.922 1.511 1 97.19 99 TRP A CA 1
ATOM 771 C C . TRP A 1 99 ? -7.965 -18.812 0.27 1 97.19 99 TRP A C 1
ATOM 773 O O . TRP A 1 99 ? -6.863 -19.156 -0.157 1 97.19 99 TRP A O 1
ATOM 783 N N . ARG A 1 100 ? -9.047 -19.156 -0.249 1 96.94 100 ARG A N 1
ATOM 784 C CA . ARG A 1 100 ? -9.023 -20 -1.435 1 96.94 100 ARG A CA 1
ATOM 785 C C . ARG A 1 100 ? -8.25 -19.344 -2.572 1 96.94 100 ARG A C 1
ATOM 787 O O . ARG A 1 100 ? -7.414 -19.984 -3.211 1 96.94 100 ARG A O 1
ATOM 794 N N . ASN A 1 101 ? -8.586 -18.094 -2.846 1 97.12 101 ASN A N 1
ATOM 795 C CA . ASN A 1 101 ? -7.914 -17.375 -3.912 1 97.12 101 ASN A CA 1
ATOM 796 C C . ASN A 1 101 ? -6.41 -17.281 -3.672 1 97.12 101 ASN A C 1
ATOM 798 O O . ASN A 1 101 ? -5.617 -17.469 -4.598 1 97.12 101 ASN A O 1
ATOM 802 N N . VAL A 1 102 ? -5.988 -17.016 -2.445 1 98 102 VAL A N 1
ATOM 803 C CA . VAL A 1 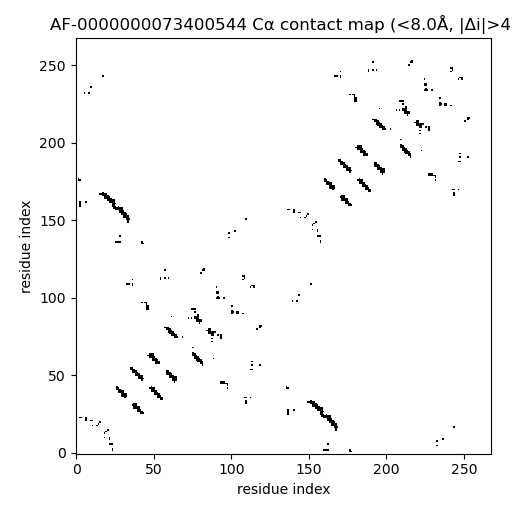102 ? -4.582 -16.906 -2.074 1 98 102 VAL A CA 1
ATOM 804 C C . VAL A 1 102 ? -3.895 -18.266 -2.23 1 98 102 VAL A C 1
ATOM 806 O O . VAL A 1 102 ? -2.83 -18.359 -2.846 1 98 102 VAL A O 1
ATOM 809 N N . ARG A 1 103 ? -4.531 -19.281 -1.675 1 98.12 103 ARG A N 1
ATOM 810 C CA . ARG A 1 103 ? -3.971 -20.625 -1.744 1 98.12 103 ARG A CA 1
ATOM 811 C C . ARG A 1 103 ? -3.752 -21.062 -3.191 1 98.12 103 ARG A C 1
ATOM 813 O O . ARG A 1 103 ? -2.674 -21.547 -3.545 1 98.12 103 ARG A O 1
ATOM 820 N N . VAL A 1 104 ? -4.758 -20.859 -4 1 97.75 104 VAL A N 1
ATOM 821 C CA . VAL A 1 104 ? -4.699 -21.281 -5.398 1 97.75 104 VAL A CA 1
ATOM 822 C C . VAL A 1 104 ? -3.605 -20.5 -6.125 1 97.75 104 VAL A C 1
ATOM 824 O O . VAL A 1 104 ? -2.854 -21.062 -6.922 1 97.75 104 VAL A O 1
ATOM 827 N N . LEU A 1 105 ? -3.523 -19.25 -5.867 1 98.19 105 LEU A N 1
ATOM 828 C CA . LEU A 1 105 ? -2.5 -18.453 -6.531 1 98.19 105 LEU A CA 1
ATOM 829 C C . LEU A 1 105 ? -1.104 -18.938 -6.164 1 98.19 105 LEU A C 1
ATOM 831 O O . LEU A 1 105 ? -0.249 -19.094 -7.039 1 98.19 105 LEU A O 1
ATOM 835 N N . ILE A 1 106 ? -0.881 -19.156 -4.895 1 98.44 106 ILE A N 1
ATOM 836 C CA . ILE A 1 106 ? 0.427 -19.625 -4.449 1 98.44 106 ILE A CA 1
ATOM 837 C C . ILE A 1 106 ? 0.767 -20.953 -5.133 1 98.44 106 ILE A C 1
ATOM 839 O O . ILE A 1 106 ? 1.876 -21.125 -5.645 1 98.44 106 ILE A O 1
ATOM 843 N N . GLU A 1 107 ? -0.174 -21.844 -5.152 1 98.19 107 GLU A N 1
ATOM 844 C CA . GLU A 1 107 ? 0.03 -23.141 -5.789 1 98.19 107 GLU A CA 1
ATOM 845 C C . GLU A 1 107 ? 0.371 -22.984 -7.27 1 98.19 107 GLU A C 1
ATOM 847 O O . GLU A 1 107 ? 1.292 -23.625 -7.773 1 98.19 107 GLU A O 1
ATOM 852 N N . ARG A 1 108 ? -0.397 -22.156 -7.945 1 97.69 108 ARG A N 1
ATOM 853 C CA . ARG A 1 108 ? -0.176 -21.953 -9.375 1 97.69 108 ARG A CA 1
ATOM 854 C C . ARG A 1 108 ? 1.186 -21.312 -9.633 1 97.69 108 ARG A C 1
ATOM 856 O O . ARG A 1 108 ? 1.902 -21.719 -10.547 1 97.69 108 ARG A O 1
ATOM 863 N N . LEU A 1 109 ? 1.56 -20.391 -8.805 1 97.5 109 LEU A N 1
ATOM 864 C CA . LEU A 1 109 ? 2.824 -19.688 -8.992 1 97.5 109 LEU A CA 1
ATOM 865 C C . LEU A 1 109 ? 4.004 -20.594 -8.656 1 97.5 109 LEU A C 1
ATOM 867 O O . LEU A 1 109 ? 5.078 -20.469 -9.25 1 97.5 109 LEU A O 1
ATOM 871 N N . ALA A 1 110 ? 3.793 -21.5 -7.711 1 97.25 110 ALA A N 1
ATOM 872 C CA . ALA A 1 110 ? 4.844 -22.453 -7.383 1 97.25 110 ALA A CA 1
ATOM 873 C C . ALA A 1 110 ? 5.148 -23.375 -8.57 1 97.25 110 ALA A C 1
ATOM 875 O O . ALA A 1 110 ? 6.285 -23.812 -8.75 1 97.25 110 ALA A O 1
ATOM 876 N N . GLU A 1 111 ? 4.148 -23.562 -9.344 1 95.69 111 GLU A N 1
ATOM 877 C CA . GLU A 1 111 ? 4.293 -24.422 -10.516 1 95.69 111 GLU A CA 1
ATOM 878 C C . GLU A 1 111 ? 4.73 -23.625 -11.742 1 95.69 111 GLU A C 1
ATOM 880 O O . GLU A 1 111 ? 5.578 -24.078 -12.516 1 95.69 111 GLU A O 1
ATOM 885 N N . ALA A 1 112 ? 4.133 -22.562 -11.883 1 95.88 112 ALA A N 1
ATOM 886 C CA . ALA A 1 112 ? 4.34 -21.719 -13.07 1 95.88 112 ALA A CA 1
ATOM 887 C C . ALA A 1 112 ? 4.297 -20.234 -12.711 1 95.88 112 ALA A C 1
ATOM 889 O O . ALA A 1 112 ? 3.254 -19.594 -12.836 1 95.88 112 ALA A O 1
ATOM 890 N N . PRO A 1 113 ? 5.422 -19.656 -12.445 1 96.19 113 PRO A N 1
ATOM 891 C CA . PRO A 1 113 ? 5.453 -18.281 -11.938 1 96.19 113 PRO A CA 1
ATOM 892 C C . PRO A 1 113 ? 4.875 -17.266 -12.922 1 96.19 113 PRO A C 1
ATOM 894 O O . PRO A 1 113 ? 4.422 -16.203 -12.523 1 96.19 113 PRO A O 1
ATOM 897 N N . LEU A 1 114 ? 4.855 -17.641 -14.227 1 94.44 114 LEU A N 1
ATOM 898 C CA . LEU A 1 114 ? 4.359 -16.703 -15.227 1 94.44 114 LEU A CA 1
ATOM 899 C C . LEU A 1 114 ? 2.977 -17.125 -15.719 1 94.44 114 LEU A C 1
ATOM 901 O O . LEU A 1 114 ? 2.461 -16.547 -16.688 1 94.44 114 LEU A O 1
ATOM 905 N N . LEU A 1 115 ? 2.43 -18.016 -15.062 1 94.31 115 LEU A N 1
ATOM 906 C CA . LEU A 1 115 ? 1.085 -18.5 -15.359 1 94.31 115 LEU A CA 1
ATOM 907 C C . LEU A 1 115 ? 0.938 -18.812 -16.844 1 94.31 115 LEU A C 1
ATOM 909 O O . LEU A 1 115 ? -0.08 -18.469 -17.453 1 94.31 115 LEU A O 1
ATOM 913 N N . GLY A 1 116 ? 2.006 -19.281 -17.422 1 87.56 116 GLY A N 1
ATOM 914 C CA . GLY A 1 116 ? 1.967 -19.703 -18.828 1 87.56 116 GLY A CA 1
ATOM 915 C C . GLY A 1 116 ? 2.43 -18.609 -19.781 1 87.56 116 GLY A C 1
ATOM 916 O O . GLY A 1 116 ? 2.531 -18.844 -20.984 1 87.56 116 GLY A O 1
ATOM 917 N N . HIS A 1 117 ? 2.693 -17.484 -19.281 1 85.38 117 HIS A N 1
ATOM 918 C CA . HIS A 1 117 ? 3.152 -16.406 -20.141 1 85.38 117 HIS A CA 1
ATOM 919 C C . HIS A 1 117 ? 4.652 -16.516 -20.406 1 85.38 117 HIS A C 1
ATOM 921 O O . HIS A 1 117 ? 5.395 -17.031 -19.578 1 85.38 117 HIS A O 1
ATOM 927 N N . GLU A 1 118 ? 5.066 -16.156 -21.562 1 74 118 GLU A N 1
ATOM 928 C CA . GLU A 1 118 ? 6.48 -16.203 -21.922 1 74 118 GLU A CA 1
ATOM 929 C C . GLU A 1 118 ? 7.09 -14.805 -21.922 1 74 118 GLU A C 1
ATOM 931 O O . GLU A 1 118 ? 6.398 -13.812 -22.188 1 74 118 GLU A O 1
ATOM 936 N N . LEU A 1 119 ? 8.312 -14.727 -21.344 1 71.12 119 LEU A N 1
ATOM 937 C CA . LEU A 1 119 ? 9.039 -13.461 -21.438 1 71.12 119 LEU A CA 1
ATOM 938 C C . LEU A 1 119 ? 9.492 -13.195 -22.859 1 71.12 119 LEU A C 1
ATOM 940 O O . LEU A 1 119 ? 9.812 -14.125 -23.594 1 71.12 119 LEU A O 1
ATOM 944 N N . PRO A 1 120 ? 9.242 -11.922 -23.344 1 61 120 PRO A N 1
ATOM 945 C CA . PRO A 1 120 ? 9.766 -11.672 -24.688 1 61 120 PRO A CA 1
ATOM 946 C C . PRO A 1 120 ? 11.242 -12.039 -24.828 1 61 120 PRO A C 1
ATOM 948 O O . PRO A 1 120 ? 12.023 -11.82 -23.891 1 61 120 PRO A O 1
ATOM 951 N N . CYS A 1 121 ? 11.625 -13.047 -25.422 1 54.78 121 CYS A N 1
ATOM 952 C CA . CYS A 1 121 ? 13.016 -13.359 -25.719 1 54.78 121 CYS A CA 1
ATOM 953 C C . CYS A 1 121 ? 13.781 -12.102 -26.141 1 54.78 121 CYS A C 1
ATOM 955 O O . CYS A 1 121 ? 13.25 -11.258 -26.859 1 54.78 121 CYS A O 1
ATOM 957 N N . ALA A 1 122 ? 14.672 -11.602 -25.328 1 48.06 122 ALA A N 1
ATOM 958 C CA . ALA A 1 122 ? 15.578 -10.656 -25.984 1 48.06 122 ALA A CA 1
ATOM 959 C C . ALA A 1 122 ? 15.922 -11.125 -27.391 1 48.06 122 ALA A C 1
ATOM 961 O O . ALA A 1 122 ? 16.594 -12.148 -27.562 1 48.06 122 ALA A O 1
ATOM 962 N N . ARG A 1 123 ? 15.102 -11.102 -28.328 1 45.12 123 ARG A N 1
ATOM 963 C CA . ARG A 1 123 ? 15.625 -11.344 -29.672 1 45.12 123 ARG A CA 1
ATOM 964 C C . ARG A 1 123 ? 16.938 -10.617 -29.875 1 45.12 123 ARG A C 1
ATOM 966 O O . ARG A 1 123 ? 16.984 -9.383 -29.875 1 45.12 123 ARG A O 1
ATOM 973 N N . GLY A 1 124 ? 17.984 -10.875 -29.172 1 41.78 124 GLY A N 1
ATOM 974 C CA . GLY A 1 124 ? 19.281 -10.469 -29.672 1 41.78 124 GLY A CA 1
ATOM 975 C C . GLY A 1 124 ? 19.406 -10.547 -31.188 1 41.78 124 GLY A C 1
ATOM 976 O O . GLY A 1 124 ? 18.922 -11.508 -31.797 1 41.78 124 GLY A O 1
ATOM 977 N N . SER A 1 125 ? 19.234 -9.414 -31.891 1 44.84 125 SER A N 1
ATOM 978 C CA . SER A 1 125 ? 19.672 -9.25 -33.281 1 44.84 125 SER A CA 1
ATOM 979 C C . SER A 1 125 ? 20.984 -10 -33.531 1 44.84 125 SER A C 1
ATOM 981 O O . SER A 1 125 ? 22 -9.688 -32.906 1 44.84 125 SER A O 1
ATOM 983 N N . SER A 1 126 ? 21.016 -11.211 -33.656 1 40.94 126 SER A N 1
ATOM 984 C CA . SER A 1 126 ? 22.188 -11.828 -34.25 1 40.94 126 SER A CA 1
ATOM 985 C C . SER A 1 126 ? 22.672 -11.039 -35.469 1 40.94 126 SER A C 1
ATOM 987 O O . SER A 1 126 ? 21.875 -10.688 -36.344 1 40.94 126 SER A O 1
ATOM 989 N N . PRO A 1 127 ? 23.75 -10.133 -35.312 1 44.91 127 PRO A N 1
ATOM 990 C CA . PRO A 1 127 ? 24.328 -9.539 -36.531 1 44.91 127 PRO A CA 1
ATOM 991 C C . PRO A 1 127 ? 24.484 -10.547 -37.656 1 44.91 127 PRO A C 1
ATOM 993 O O . PRO A 1 127 ? 24.875 -11.695 -37.438 1 44.91 127 PRO A O 1
ATOM 996 N N . GLY A 1 128 ? 23.625 -10.617 -38.594 1 41.72 128 GLY A N 1
ATOM 997 C CA . GLY A 1 128 ? 23.828 -11.328 -39.844 1 41.72 128 GLY A CA 1
ATOM 998 C C . GLY A 1 128 ? 25.25 -11.18 -40.375 1 41.72 128 GLY A C 1
ATOM 999 O O . GLY A 1 128 ? 25.766 -10.07 -40.438 1 41.72 128 GLY A O 1
ATOM 1000 N N . ALA A 1 129 ? 26.234 -12.078 -40.125 1 41.31 129 ALA A N 1
ATOM 1001 C CA . ALA A 1 129 ? 27.531 -12.234 -40.75 1 41.31 129 ALA A CA 1
ATOM 1002 C C . ALA A 1 129 ? 27.422 -12.062 -42.281 1 41.31 129 ALA A C 1
ATOM 1004 O O . ALA A 1 129 ? 26.781 -12.867 -42.938 1 41.31 129 ALA A O 1
ATOM 1005 N N . GLN A 1 130 ? 27.234 -10.812 -42.781 1 40.69 130 GLN A N 1
ATOM 1006 C CA . GLN A 1 130 ? 27.469 -10.602 -44.188 1 40.69 130 GLN A CA 1
ATOM 1007 C C . GLN A 1 130 ? 28.797 -11.211 -44.625 1 40.69 130 GLN A C 1
ATOM 1009 O O . GLN A 1 130 ? 29.844 -10.852 -44.125 1 40.69 130 GLN A O 1
ATOM 1014 N N . ALA A 1 131 ? 28.844 -12.438 -45 1 42.81 131 ALA A N 1
ATOM 1015 C CA . ALA A 1 131 ? 29.922 -13.078 -45.75 1 42.81 131 ALA A CA 1
ATOM 1016 C C . ALA A 1 131 ? 30.531 -12.133 -46.781 1 42.81 131 ALA A C 1
ATOM 1018 O O . ALA A 1 131 ? 29.844 -11.68 -47.688 1 42.81 131 ALA A O 1
ATOM 1019 N N . ILE A 1 132 ? 31.375 -11.18 -46.344 1 37.47 132 ILE A N 1
ATOM 1020 C CA . ILE A 1 132 ? 32.188 -10.516 -47.344 1 37.47 132 ILE A CA 1
ATOM 1021 C C . ILE A 1 132 ? 32.938 -11.562 -48.156 1 37.47 132 ILE A C 1
ATOM 1023 O O . ILE A 1 132 ? 33.625 -12.422 -47.594 1 37.47 132 ILE A O 1
ATOM 1027 N N . ALA A 1 133 ? 32.469 -11.984 -49.281 1 42.66 133 ALA A N 1
ATOM 1028 C CA . ALA A 1 133 ? 33.156 -12.609 -50.406 1 42.66 133 ALA A CA 1
ATOM 1029 C C . ALA A 1 133 ? 34.406 -11.836 -50.781 1 42.66 133 ALA A C 1
ATOM 1031 O O . ALA A 1 133 ? 34.344 -10.641 -51.094 1 42.66 133 ALA A O 1
ATOM 1032 N N . SER A 1 134 ? 35.531 -12.289 -50.094 1 28.2 134 SER A N 1
ATOM 1033 C CA . SER A 1 134 ? 36.719 -12.086 -50.938 1 28.2 134 SER A CA 1
ATOM 1034 C C . SER A 1 134 ? 36.656 -12.938 -52.188 1 28.2 134 SER A C 1
ATOM 1036 O O . SER A 1 134 ? 36.094 -14.039 -52.188 1 28.2 134 SER A O 1
ATOM 1038 N N . MET B 1 1 ? -7.227 -7.582 10.594 1 72.44 1 MET B N 1
ATOM 1039 C CA . MET B 1 1 ? -7.516 -8.938 11.062 1 72.44 1 MET B CA 1
ATOM 1040 C C . MET B 1 1 ? -7.344 -9.945 9.938 1 72.44 1 MET B C 1
ATOM 1042 O O . MET B 1 1 ? -6.707 -10.984 10.117 1 72.44 1 MET B O 1
ATOM 1046 N N . LEU B 1 2 ? -7.688 -9.695 8.703 1 88.62 2 LEU B N 1
ATOM 1047 C CA . LEU B 1 2 ? -7.707 -10.641 7.594 1 88.62 2 LEU B CA 1
ATOM 1048 C C . LEU B 1 2 ? -6.297 -11.102 7.242 1 88.62 2 LEU B C 1
ATOM 1050 O O . LEU B 1 2 ? -6.043 -12.297 7.117 1 88.62 2 LEU B O 1
ATOM 1054 N N . HIS B 1 3 ? -5.332 -10.219 7.23 1 92.12 3 HIS B N 1
ATOM 1055 C CA . HIS B 1 3 ? -3.986 -10.555 6.781 1 92.12 3 HIS B CA 1
ATOM 1056 C C . HIS B 1 3 ? -3.254 -11.391 7.828 1 92.12 3 HIS B C 1
ATOM 1058 O O . HIS B 1 3 ? -2.408 -12.219 7.484 1 92.12 3 HIS B O 1
ATOM 1064 N N . ILE B 1 4 ? -3.619 -11.203 9.07 1 90.88 4 ILE B N 1
ATOM 1065 C CA . ILE B 1 4 ? -3.027 -12.023 10.125 1 90.88 4 ILE B CA 1
ATOM 1066 C C . ILE B 1 4 ? -3.49 -13.469 9.969 1 90.88 4 ILE B C 1
ATOM 1068 O O . ILE B 1 4 ? -2.682 -14.398 10.039 1 90.88 4 ILE B O 1
ATOM 1072 N N . GLU B 1 5 ? -4.758 -13.609 9.766 1 94.25 5 GLU B N 1
ATOM 1073 C CA . GLU B 1 5 ? -5.328 -14.938 9.562 1 94.25 5 GLU B CA 1
ATOM 1074 C C . GLU B 1 5 ? -4.73 -15.609 8.328 1 94.25 5 GLU B C 1
ATOM 1076 O O . GLU B 1 5 ? -4.402 -16.797 8.367 1 94.25 5 GLU B O 1
ATOM 1081 N N . LEU B 1 6 ? -4.656 -14.914 7.223 1 96.5 6 LEU B N 1
ATOM 1082 C CA . LEU B 1 6 ? -4.098 -15.461 5.988 1 96.5 6 LEU B CA 1
ATOM 1083 C C . LEU B 1 6 ? -2.646 -15.883 6.188 1 96.5 6 LEU B C 1
ATOM 1085 O O . LEU B 1 6 ? -2.217 -16.906 5.664 1 96.5 6 LEU B O 1
ATOM 1089 N N . LYS B 1 7 ? -1.896 -15.062 6.926 1 96.75 7 LYS B N 1
ATOM 1090 C CA . LYS B 1 7 ? -0.508 -15.398 7.219 1 96.75 7 LYS B CA 1
ATOM 1091 C C . LYS B 1 7 ? -0.411 -16.734 7.945 1 96.75 7 LYS B C 1
ATOM 1093 O O . LYS B 1 7 ? 0.402 -17.594 7.582 1 96.75 7 LYS B O 1
ATOM 1098 N N . GLU B 1 8 ? -1.214 -16.906 8.969 1 96.75 8 GLU B N 1
ATOM 1099 C CA . GLU B 1 8 ? -1.219 -18.141 9.742 1 96.75 8 GLU B CA 1
ATOM 1100 C C . GLU B 1 8 ? -1.587 -19.344 8.867 1 96.75 8 GLU B C 1
ATOM 1102 O O . GLU B 1 8 ? -0.976 -20.406 8.977 1 96.75 8 GLU B O 1
ATOM 1107 N N . ARG B 1 9 ? -2.547 -19.203 8.047 1 97.44 9 ARG B N 1
ATOM 1108 C CA . ARG B 1 9 ? -2.988 -20.297 7.184 1 97.44 9 ARG B CA 1
ATOM 1109 C C . ARG B 1 9 ? -1.909 -20.656 6.168 1 97.44 9 ARG B C 1
ATOM 1111 O O . ARG B 1 9 ? -1.7 -21.828 5.875 1 97.44 9 ARG B O 1
ATOM 1118 N N . ILE B 1 10 ? -1.251 -19.688 5.598 1 98.12 10 ILE B N 1
ATOM 1119 C CA . ILE B 1 10 ? -0.164 -19.953 4.66 1 98.12 10 ILE B CA 1
ATOM 1120 C C . ILE B 1 10 ? 0.934 -20.75 5.355 1 98.12 10 ILE B C 1
ATOM 1122 O O . ILE B 1 10 ? 1.404 -21.766 4.824 1 98.12 10 ILE B O 1
ATOM 1126 N N . GLU B 1 11 ? 1.306 -20.328 6.609 1 97.44 11 GLU B N 1
ATOM 1127 C CA . GLU B 1 11 ? 2.363 -20.984 7.371 1 97.44 11 GLU B CA 1
ATOM 1128 C C . GLU B 1 11 ? 1.977 -22.422 7.73 1 97.44 11 GLU B C 1
ATOM 1130 O O . GLU B 1 11 ? 2.83 -23.312 7.77 1 97.44 11 GLU B O 1
ATOM 1135 N N . THR B 1 12 ? 0.755 -22.594 7.906 1 97.31 12 THR B N 1
ATOM 1136 C CA . THR B 1 12 ? 0.275 -23.906 8.32 1 97.31 12 THR B CA 1
ATOM 1137 C C . THR B 1 12 ? 0.108 -24.828 7.113 1 97.31 12 THR B C 1
ATOM 1139 O O . THR B 1 12 ? 0.412 -26.031 7.191 1 97.31 12 THR B O 1
ATOM 1142 N N . ASP B 1 13 ? -0.339 -24.312 6.004 1 97.69 13 ASP B N 1
ATOM 1143 C CA . ASP B 1 13 ? -0.77 -25.141 4.891 1 97.69 13 ASP B CA 1
ATOM 1144 C C . ASP B 1 13 ? 0.378 -25.391 3.912 1 97.69 13 ASP B C 1
ATOM 1146 O O . ASP B 1 13 ? 0.329 -26.328 3.113 1 97.69 13 ASP B O 1
ATOM 1150 N N . PHE B 1 14 ? 1.356 -24.578 3.846 1 98 14 PHE B N 1
ATOM 1151 C CA . PHE B 1 14 ? 2.477 -24.734 2.926 1 98 14 PHE B CA 1
ATOM 1152 C C . PHE B 1 14 ? 3.766 -25.031 3.688 1 98 14 PHE B C 1
ATOM 1154 O O . PHE B 1 14 ? 4 -24.469 4.758 1 98 14 PHE B O 1
ATOM 1161 N N . ASP B 1 15 ? 4.652 -25.781 3.162 1 96.69 15 ASP B N 1
ATOM 1162 C CA . ASP B 1 15 ? 5.953 -26.062 3.773 1 96.69 15 ASP B CA 1
ATOM 1163 C C . ASP B 1 15 ? 7.043 -25.188 3.146 1 96.69 15 ASP B C 1
ATOM 1165 O O . ASP B 1 15 ? 6.777 -24.422 2.215 1 96.69 15 ASP B O 1
ATOM 1169 N N . ALA B 1 16 ? 8.281 -25.422 3.666 1 94.44 16 ALA B N 1
ATOM 1170 C CA . ALA B 1 16 ? 9.398 -24.547 3.289 1 94.44 16 ALA B CA 1
ATOM 1171 C C . ALA B 1 16 ? 9.859 -24.828 1.863 1 94.44 16 ALA B C 1
ATOM 1173 O O . ALA B 1 16 ? 10.516 -24 1.235 1 94.44 16 ALA B O 1
ATOM 1174 N N . ALA B 1 17 ? 9.477 -25.953 1.363 1 96.19 17 ALA B N 1
ATOM 1175 C CA . ALA B 1 17 ? 9.844 -26.281 -0.011 1 96.19 17 ALA B CA 1
ATOM 1176 C C . ALA B 1 17 ? 9.016 -25.484 -1.01 1 96.19 17 ALA B C 1
ATOM 1178 O O . ALA B 1 17 ? 9.422 -25.312 -2.164 1 96.19 17 ALA B O 1
ATOM 1179 N N . CYS B 1 18 ? 7.926 -25.047 -0.527 1 97.31 18 CYS B N 1
ATOM 1180 C CA . CYS B 1 18 ? 7.047 -24.234 -1.372 1 97.31 18 CYS B CA 1
ATOM 1181 C C . CYS B 1 18 ? 7.141 -22.766 -1.012 1 97.31 18 CYS B C 1
ATOM 1183 O O . CYS B 1 18 ? 7.504 -21.938 -1.852 1 97.31 18 CYS B O 1
ATOM 1185 N N . VAL B 1 19 ? 6.84 -22.438 0.262 1 98.12 19 VAL B N 1
ATOM 1186 C CA . VAL B 1 19 ? 6.867 -21.062 0.762 1 98.12 19 VAL B CA 1
ATOM 1187 C C . VAL B 1 19 ? 8.047 -20.875 1.716 1 98.12 19 VAL B C 1
ATOM 1189 O O . VAL B 1 19 ? 8.055 -21.438 2.816 1 98.12 19 VAL B O 1
ATOM 1192 N N . GLU B 1 20 ? 9 -20.062 1.285 1 97.81 20 GLU B N 1
ATOM 1193 C CA . GLU B 1 20 ? 10.18 -19.812 2.102 1 97.81 20 GLU B CA 1
ATOM 1194 C C . GLU B 1 20 ? 9.844 -18.906 3.291 1 97.81 20 GLU B C 1
ATOM 1196 O O . GLU B 1 20 ? 10.344 -19.125 4.398 1 97.81 20 GLU B O 1
ATOM 1201 N N . SER B 1 21 ? 9.047 -17.922 3.064 1 97.25 21 SER B N 1
ATOM 1202 C CA . SER B 1 21 ? 8.695 -17.016 4.152 1 97.25 21 SER B CA 1
ATOM 1203 C C . SER B 1 21 ? 7.395 -16.281 3.857 1 97.25 21 SER B C 1
ATOM 1205 O O . SER B 1 21 ? 7.027 -16.109 2.695 1 97.25 21 SER B O 1
ATOM 1207 N N . VAL B 1 22 ? 6.695 -15.93 4.84 1 96.81 22 VAL B N 1
ATOM 1208 C CA . VAL B 1 22 ? 5.531 -15.047 4.812 1 96.81 22 VAL B CA 1
ATOM 1209 C C . VAL B 1 22 ? 5.637 -14.016 5.93 1 96.81 22 VAL B C 1
ATOM 1211 O O . VAL B 1 22 ? 5.883 -14.359 7.086 1 96.81 22 VAL B O 1
ATOM 1214 N N . THR B 1 23 ? 5.504 -12.742 5.621 1 93.81 23 THR B N 1
ATOM 1215 C CA . THR B 1 23 ? 5.637 -11.664 6.602 1 93.81 23 THR B CA 1
ATOM 1216 C C . THR B 1 23 ? 4.582 -10.586 6.367 1 93.81 23 THR B C 1
ATOM 1218 O O . THR B 1 23 ? 4.242 -10.281 5.219 1 93.81 23 THR B O 1
ATOM 1221 N N . LEU B 1 24 ? 4.074 -10.102 7.461 1 90.5 24 LEU B N 1
ATOM 1222 C CA . LEU B 1 24 ? 3.215 -8.922 7.367 1 90.5 24 LEU B CA 1
ATOM 1223 C C . LEU B 1 24 ? 4.004 -7.711 6.895 1 90.5 24 LEU B C 1
ATOM 1225 O O . LEU B 1 24 ? 5.078 -7.418 7.426 1 90.5 24 LEU B O 1
ATOM 1229 N N . ARG B 1 25 ? 3.482 -7.148 5.812 1 83.62 25 ARG B N 1
ATOM 1230 C CA . ARG B 1 25 ? 4.16 -5.961 5.309 1 83.62 25 ARG B CA 1
ATOM 1231 C C . ARG B 1 25 ? 3.932 -4.766 6.23 1 83.62 25 ARG B C 1
ATOM 1233 O O . ARG B 1 25 ? 2.809 -4.527 6.68 1 83.62 25 ARG B O 1
ATOM 1240 N N . ARG B 1 26 ? 4.945 -4.141 6.699 1 79.12 26 ARG B N 1
ATOM 1241 C CA . ARG B 1 26 ? 4.922 -2.98 7.582 1 79.12 26 ARG B CA 1
ATOM 1242 C C . ARG B 1 26 ? 5.457 -1.742 6.871 1 79.12 26 ARG B C 1
ATOM 1244 O O . ARG B 1 26 ? 6.414 -1.118 7.336 1 79.12 26 ARG B O 1
ATOM 1251 N N . ASP B 1 27 ? 4.801 -1.428 5.754 1 82.5 27 ASP B N 1
ATOM 1252 C CA . ASP B 1 27 ? 5.406 -0.395 4.922 1 82.5 27 ASP B CA 1
ATOM 1253 C C . ASP B 1 27 ? 4.57 0.881 4.93 1 82.5 27 ASP B C 1
ATOM 1255 O O . ASP B 1 27 ? 4.742 1.748 4.07 1 82.5 27 ASP B O 1
ATOM 1259 N N . ALA B 1 28 ? 3.693 0.932 5.875 1 92.62 28 ALA B N 1
ATOM 1260 C CA . ALA B 1 28 ? 2.885 2.145 5.953 1 92.62 28 ALA B CA 1
ATOM 1261 C C . ALA B 1 28 ? 2.451 2.422 7.391 1 92.62 28 ALA B C 1
ATOM 1263 O O . ALA B 1 28 ? 2.416 1.513 8.227 1 92.62 28 ALA B O 1
ATOM 1264 N N . LEU B 1 29 ? 2.166 3.668 7.668 1 95.56 29 LEU B N 1
ATOM 1265 C CA . LEU B 1 29 ? 1.577 4.105 8.93 1 95.56 29 LEU B CA 1
ATOM 1266 C C . LEU B 1 29 ? 0.214 4.746 8.695 1 95.56 29 LEU B C 1
ATOM 1268 O O . LEU B 1 29 ? 0.033 5.504 7.738 1 95.56 29 LEU B O 1
ATOM 1272 N N . ASP B 1 30 ? -0.649 4.375 9.5 1 95.88 30 ASP B N 1
ATOM 1273 C CA . ASP B 1 30 ? -1.904 5.113 9.602 1 95.88 30 ASP B CA 1
ATOM 1274 C C . ASP B 1 30 ? -1.882 6.07 10.789 1 95.88 30 ASP B C 1
ATOM 1276 O O . ASP B 1 30 ? -1.61 5.66 11.922 1 95.88 30 ASP B O 1
ATOM 1280 N N . VAL B 1 31 ? -2.123 7.316 10.523 1 97.81 31 VAL B N 1
ATOM 1281 C CA . VAL B 1 31 ? -2.129 8.359 11.539 1 97.81 31 VAL B CA 1
ATOM 1282 C C . VAL B 1 31 ? -3.502 9.031 11.586 1 97.81 31 VAL B C 1
ATOM 1284 O O . VAL B 1 31 ? -4.035 9.438 10.555 1 97.81 31 VAL B O 1
ATOM 1287 N N . ARG B 1 32 ? -4.047 9.07 12.766 1 97.88 32 ARG B N 1
ATOM 1288 C CA . ARG B 1 32 ? -5.297 9.797 12.977 1 97.88 32 ARG B CA 1
ATOM 1289 C C . ARG B 1 32 ? -5.07 11.055 13.797 1 97.88 32 ARG B C 1
ATOM 1291 O O . ARG B 1 32 ? -4.547 10.992 14.914 1 97.88 32 ARG B O 1
ATOM 1298 N N . LEU B 1 33 ? -5.41 12.195 13.188 1 98.44 33 LEU B N 1
ATOM 1299 C CA . LEU B 1 33 ? -5.293 13.453 13.914 1 98.44 33 LEU B CA 1
ATOM 1300 C C . LEU B 1 33 ? -6.59 13.781 14.641 1 98.44 33 LEU B C 1
ATOM 1302 O O . LEU B 1 33 ? -7.664 13.32 14.25 1 98.44 33 LEU B O 1
ATOM 1306 N N . ALA B 1 34 ? -6.551 14.641 15.633 1 97.5 34 ALA B N 1
ATOM 1307 C CA . ALA B 1 34 ? -7.684 15.008 16.484 1 97.5 34 ALA B CA 1
ATOM 1308 C C . ALA B 1 34 ? -8.742 15.766 15.68 1 97.5 34 ALA B C 1
ATOM 1310 O O . ALA B 1 34 ? -9.93 15.703 16 1 97.5 34 ALA B O 1
ATOM 1311 N N . ASN B 1 35 ? -8.32 16.469 14.656 1 96.62 35 ASN B N 1
ATOM 1312 C CA . ASN B 1 35 ? -9.258 17.281 13.883 1 96.62 35 ASN B CA 1
ATOM 1313 C C . ASN B 1 35 ? -9.977 16.453 12.82 1 96.62 35 ASN B C 1
ATOM 1315 O O . ASN B 1 35 ? -10.688 17 11.977 1 96.62 35 ASN B O 1
ATOM 1319 N N . GLY B 1 36 ? -9.672 15.188 12.789 1 96.88 36 GLY B N 1
ATOM 1320 C CA . GLY B 1 36 ? -10.43 14.312 11.906 1 96.88 36 GLY B CA 1
ATOM 1321 C C . GLY B 1 36 ? -9.648 13.867 10.688 1 96.88 36 GLY B C 1
ATOM 1322 O O . GLY B 1 36 ? -10.148 13.094 9.875 1 96.88 36 GLY B O 1
ATOM 1323 N N . VAL B 1 37 ? -8.43 14.352 10.555 1 97.25 37 VAL B N 1
ATOM 1324 C CA . VAL B 1 37 ? -7.602 13.945 9.422 1 97.25 37 VAL B CA 1
ATOM 1325 C C . VAL B 1 37 ? -7.211 12.477 9.578 1 97.25 37 VAL B C 1
ATOM 1327 O O . VAL B 1 37 ? -6.781 12.047 10.648 1 97.25 37 VAL B O 1
ATOM 1330 N N . GLU B 1 38 ? -7.406 11.719 8.523 1 97.75 38 GLU B N 1
ATOM 1331 C CA . GLU B 1 38 ? -6.883 10.359 8.414 1 97.75 38 GLU B CA 1
ATOM 1332 C C . GLU B 1 38 ? -5.738 10.289 7.402 1 97.75 38 GLU B C 1
ATOM 1334 O O . GLU B 1 38 ? -5.961 10.414 6.195 1 97.75 38 GLU B O 1
ATOM 1339 N N . LEU B 1 39 ? -4.566 10.047 7.887 1 97.69 39 LEU B N 1
ATOM 1340 C CA . LEU B 1 39 ? -3.338 10.156 7.105 1 97.69 39 LEU B CA 1
ATOM 1341 C C . LEU B 1 39 ? -2.654 8.797 6.984 1 97.69 39 LEU B C 1
ATOM 1343 O O . LEU B 1 39 ? -2.51 8.078 7.977 1 97.69 39 LEU B O 1
ATOM 1347 N N . THR B 1 40 ? -2.338 8.375 5.812 1 96.31 40 THR B N 1
ATOM 1348 C CA . THR B 1 40 ? -1.522 7.191 5.559 1 96.31 40 THR B CA 1
ATOM 1349 C C . THR B 1 40 ? -0.158 7.586 4.996 1 96.31 40 THR B C 1
ATOM 1351 O O . THR B 1 40 ? -0.075 8.305 3.998 1 96.31 40 THR B O 1
ATOM 1354 N N . LEU B 1 41 ? 0.888 7.086 5.621 1 97.19 41 LEU B N 1
ATOM 1355 C CA . LEU B 1 41 ? 2.262 7.395 5.242 1 97.19 41 LEU B CA 1
ATOM 1356 C C . LEU B 1 41 ? 2.955 6.168 4.66 1 97.19 41 LEU B C 1
ATOM 1358 O O . LEU B 1 41 ? 3.133 5.164 5.355 1 97.19 41 LEU B O 1
ATOM 1362 N N . ARG B 1 42 ? 3.33 6.176 3.457 1 93.5 42 ARG B N 1
ATOM 1363 C CA . ARG B 1 42 ? 4.176 5.18 2.809 1 93.5 42 ARG B CA 1
ATOM 1364 C C . ARG B 1 42 ? 5.516 5.785 2.395 1 93.5 42 ARG B C 1
ATOM 1366 O O . ARG B 1 42 ? 5.59 6.52 1.408 1 93.5 42 ARG B O 1
ATOM 1373 N N . ILE B 1 43 ? 6.543 5.496 3.148 1 94.31 43 ILE B N 1
ATOM 1374 C CA . ILE B 1 43 ? 7.855 6.094 2.91 1 94.31 43 ILE B CA 1
ATOM 1375 C C . ILE B 1 43 ? 8.891 4.992 2.676 1 94.31 43 ILE B C 1
ATOM 1377 O O . ILE B 1 43 ? 9.234 4.25 3.598 1 94.31 43 ILE B O 1
ATOM 1381 N N . ALA B 1 44 ? 9.297 4.93 1.529 1 89.06 44 ALA B N 1
ATOM 1382 C CA . ALA B 1 44 ? 10.359 3.977 1.216 1 89.06 44 ALA B CA 1
ATOM 1383 C C . ALA B 1 44 ? 11.734 4.562 1.526 1 89.06 44 ALA B C 1
ATOM 1385 O O . ALA B 1 44 ? 12.602 3.873 2.062 1 89.06 44 ALA B O 1
ATOM 1386 N N . ASN B 1 45 ? 11.906 5.723 1.101 1 90.12 45 ASN B N 1
ATOM 1387 C CA . ASN B 1 45 ? 13.117 6.48 1.384 1 90.12 45 ASN B CA 1
ATOM 1388 C C . ASN B 1 45 ? 12.906 7.977 1.172 1 90.12 45 ASN B C 1
ATOM 1390 O O . ASN B 1 45 ? 11.773 8.43 0.981 1 90.12 45 ASN B O 1
ATOM 1394 N N . ALA B 1 46 ? 13.938 8.727 1.247 1 92.94 46 ALA B N 1
ATOM 1395 C CA . ALA B 1 46 ? 13.867 10.188 1.184 1 92.94 46 ALA B CA 1
ATOM 1396 C C . ALA B 1 46 ? 13.375 10.656 -0.184 1 92.94 46 ALA B C 1
ATOM 1398 O O . ALA B 1 46 ? 12.93 11.797 -0.335 1 92.94 46 ALA B O 1
ATOM 1399 N N . ARG B 1 47 ? 13.422 9.773 -1.141 1 89.69 47 ARG B N 1
ATOM 1400 C CA . ARG B 1 47 ? 13.117 10.188 -2.508 1 89.69 47 ARG B CA 1
ATOM 1401 C C . ARG B 1 47 ? 11.906 9.422 -3.045 1 89.69 47 ARG B C 1
ATOM 1403 O O . ARG B 1 47 ? 11.469 9.656 -4.172 1 89.69 47 ARG B O 1
ATOM 1410 N N . GLU B 1 48 ? 11.406 8.508 -2.295 1 89.69 48 GLU B N 1
ATOM 1411 C CA . GLU B 1 48 ? 10.281 7.68 -2.705 1 89.69 48 GLU B CA 1
ATOM 1412 C C . GLU B 1 48 ? 9.242 7.57 -1.59 1 89.69 48 GLU B C 1
ATOM 1414 O O . GLU B 1 48 ? 9.445 6.844 -0.616 1 89.69 48 GLU B O 1
ATOM 1419 N N . TYR B 1 49 ? 8.156 8.266 -1.772 1 92.75 49 TYR B N 1
ATOM 1420 C CA . TYR B 1 49 ? 7.121 8.234 -0.744 1 92.75 49 TYR B CA 1
ATOM 1421 C C . TYR B 1 49 ? 5.773 8.672 -1.312 1 92.75 49 TYR B C 1
ATOM 1423 O O . TYR B 1 49 ? 5.715 9.281 -2.381 1 92.75 49 TYR B O 1
ATOM 1431 N N . ALA B 1 50 ? 4.758 8.289 -0.658 1 93.38 50 ALA B N 1
ATOM 1432 C CA . ALA B 1 50 ? 3.369 8.68 -0.888 1 93.38 50 ALA B CA 1
ATOM 1433 C C . ALA B 1 50 ? 2.635 8.898 0.432 1 93.38 50 ALA B C 1
ATOM 1435 O O . ALA B 1 50 ? 2.613 8.008 1.287 1 93.38 50 ALA B O 1
ATOM 1436 N N . MET B 1 51 ? 2.109 9.992 0.575 1 96.75 51 MET B N 1
ATOM 1437 C CA . MET B 1 51 ? 1.345 10.359 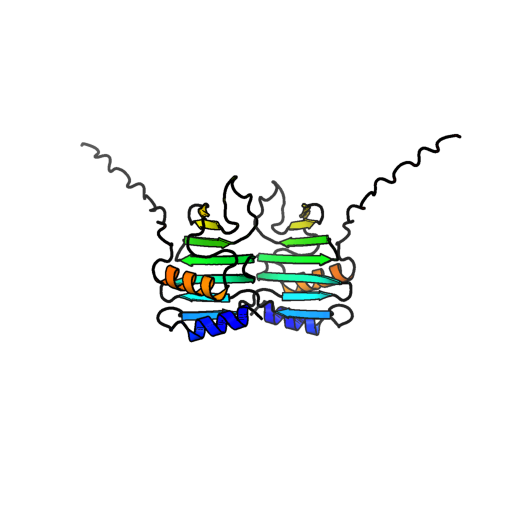1.763 1 96.75 51 MET B CA 1
ATOM 1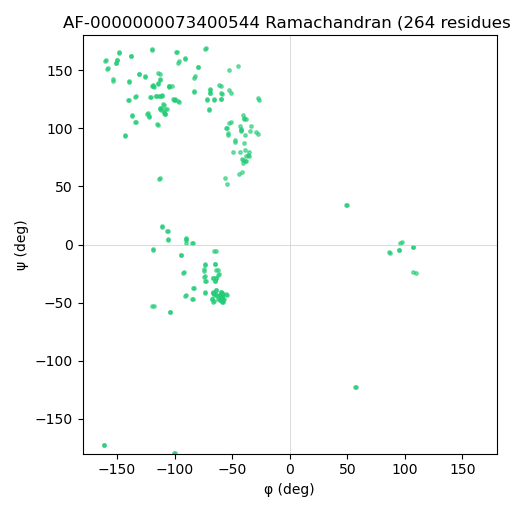438 C C . MET B 1 51 ? -0.068 10.789 1.387 1 96.75 51 MET B C 1
ATOM 1440 O O . MET B 1 51 ? -0.253 11.828 0.746 1 96.75 51 MET B O 1
ATOM 1444 N N . ASP B 1 52 ? -0.998 10.047 1.771 1 95.75 52 ASP B N 1
ATOM 1445 C CA . ASP B 1 52 ? -2.404 10.266 1.45 1 95.75 52 ASP B CA 1
ATOM 1446 C C . ASP B 1 52 ? -3.205 10.625 2.701 1 95.75 52 ASP B C 1
ATOM 1448 O O . ASP B 1 52 ? -2.975 10.055 3.773 1 95.75 52 ASP B O 1
ATOM 1452 N N . TRP B 1 53 ? -4.152 11.531 2.512 1 97.19 53 TRP B N 1
ATOM 1453 C CA . TRP B 1 53 ? -5.012 11.758 3.67 1 97.19 53 TRP B CA 1
ATOM 1454 C C . TRP B 1 53 ? -6.41 12.18 3.234 1 97.19 53 TRP B C 1
ATOM 1456 O O . TRP B 1 53 ? -6.617 12.586 2.086 1 97.19 53 TRP B O 1
ATOM 1466 N N . ARG B 1 54 ? -7.277 11.969 4.148 1 96.44 54 ARG B N 1
ATOM 1467 C CA . ARG B 1 54 ? -8.672 12.367 3.982 1 96.44 54 ARG B CA 1
ATOM 1468 C C . ARG B 1 54 ? -9.133 13.242 5.145 1 96.44 54 ARG B C 1
ATOM 1470 O O . ARG B 1 54 ? -8.68 13.07 6.273 1 96.44 54 ARG B O 1
ATOM 1477 N N . TRP B 1 55 ? -9.945 14.141 4.824 1 95.62 55 TRP B N 1
ATOM 1478 C CA . TRP B 1 55 ? -10.688 14.953 5.777 1 95.62 55 TRP B CA 1
ATOM 1479 C C . TRP B 1 55 ? -12.141 15.117 5.332 1 95.62 55 TRP B C 1
ATOM 1481 O O . TRP B 1 55 ? -12.422 15.82 4.359 1 95.62 55 TRP B O 1
ATOM 1491 N N . GLY B 1 56 ? -13.031 14.492 6.066 1 91.44 56 GLY B N 1
ATOM 1492 C CA . GLY B 1 56 ? -14.359 14.367 5.492 1 91.44 56 GLY B CA 1
ATOM 1493 C C . GLY B 1 56 ? -14.367 13.656 4.152 1 91.44 56 GLY B C 1
ATOM 1494 O O . GLY B 1 56 ? -13.852 12.547 4.027 1 91.44 56 GLY B O 1
ATOM 1495 N N . GLU B 1 57 ? -14.891 14.312 3.125 1 89.75 57 GLU B N 1
ATOM 1496 C CA . GLU B 1 57 ? -14.992 13.703 1.804 1 89.75 57 GLU B CA 1
ATOM 1497 C C . GLU B 1 57 ? -13.797 14.07 0.932 1 89.75 57 GLU B C 1
ATOM 1499 O O . GLU B 1 57 ? -13.617 13.523 -0.158 1 89.75 57 GLU B O 1
ATOM 1504 N N . ALA B 1 58 ? -13.008 14.984 1.411 1 92.81 58 ALA B N 1
ATOM 1505 C CA . ALA B 1 58 ? -11.875 15.461 0.621 1 92.81 58 ALA B CA 1
ATOM 1506 C C . ALA B 1 58 ? -10.68 14.523 0.762 1 92.81 58 ALA B C 1
ATOM 1508 O O . ALA B 1 58 ? -10.336 14.109 1.871 1 92.81 58 ALA B O 1
ATOM 1509 N N . ALA B 1 59 ? -10.164 14.211 -0.355 1 95.12 59 ALA B N 1
ATOM 1510 C CA . ALA B 1 59 ? -8.945 13.406 -0.382 1 95.12 59 ALA B CA 1
ATOM 1511 C C . ALA B 1 59 ? -7.801 14.156 -1.057 1 95.12 59 ALA B C 1
ATOM 1513 O O . ALA B 1 59 ? -8 14.82 -2.074 1 95.12 59 ALA B O 1
ATOM 1514 N N . MET B 1 60 ? -6.598 14.078 -0.468 1 95.38 60 MET B N 1
ATOM 1515 C CA . MET B 1 60 ? -5.395 14.695 -1.015 1 95.38 60 MET B CA 1
ATOM 1516 C C . MET B 1 60 ? -4.191 13.766 -0.89 1 95.38 60 MET B C 1
ATOM 1518 O O . MET B 1 60 ? -4.23 12.797 -0.134 1 95.38 60 MET B O 1
ATOM 1522 N N . ARG B 1 61 ? -3.139 14.086 -1.683 1 95.19 61 ARG B N 1
ATOM 1523 C CA . ARG B 1 61 ? -1.958 13.227 -1.678 1 95.19 61 ARG B CA 1
ATOM 1524 C C . ARG B 1 61 ? -0.711 14.016 -2.072 1 95.19 61 ARG B C 1
ATOM 1526 O O . ARG B 1 61 ? -0.768 14.883 -2.943 1 95.19 61 ARG B O 1
ATOM 1533 N N . ILE B 1 62 ? 0.329 13.688 -1.394 1 94.56 62 ILE B N 1
ATOM 1534 C CA . ILE B 1 62 ? 1.665 14.047 -1.854 1 94.56 62 ILE B CA 1
ATOM 1535 C C . ILE B 1 62 ? 2.434 12.789 -2.25 1 94.56 62 ILE B C 1
ATOM 1537 O O . ILE B 1 62 ? 2.486 11.82 -1.488 1 94.56 62 ILE B O 1
ATOM 1541 N N . ASP B 1 63 ? 3.006 12.695 -3.398 1 91.88 63 ASP B N 1
ATOM 1542 C CA . ASP B 1 63 ? 3.811 11.531 -3.754 1 91.88 63 ASP B CA 1
ATOM 1543 C C . ASP B 1 63 ? 4.953 11.914 -4.691 1 91.88 63 ASP B C 1
ATOM 1545 O O . ASP B 1 63 ? 5.023 13.055 -5.152 1 91.88 63 ASP B O 1
ATOM 1549 N N . THR B 1 64 ? 5.93 10.969 -4.805 1 88.5 64 THR B N 1
ATOM 1550 C CA . THR B 1 64 ? 7.09 11.148 -5.676 1 88.5 64 THR B CA 1
ATOM 1551 C C . THR B 1 64 ? 6.961 10.281 -6.926 1 88.5 64 THR B C 1
ATOM 1553 O O . THR B 1 64 ? 7.949 10.055 -7.633 1 88.5 64 THR B O 1
ATOM 1556 N N . ALA B 1 65 ? 5.773 9.516 -7.148 1 73.25 65 ALA B N 1
ATOM 1557 C CA . ALA B 1 65 ? 5.625 8.672 -8.336 1 73.25 65 ALA B CA 1
ATOM 1558 C C . ALA B 1 65 ? 5.93 9.453 -9.609 1 73.25 65 ALA B C 1
ATOM 1560 O O . ALA B 1 65 ? 5.605 10.641 -9.703 1 73.25 65 ALA B O 1
ATOM 1561 N N . PRO B 1 66 ? 6.801 8.812 -10.422 1 60.62 66 PRO B N 1
ATOM 1562 C CA . PRO B 1 66 ? 7.105 9.523 -11.672 1 60.62 66 PRO B CA 1
ATOM 1563 C C . PRO B 1 66 ? 5.852 9.875 -12.469 1 60.62 66 PRO B C 1
ATOM 1565 O O . PRO B 1 66 ? 5.027 9 -12.75 1 60.62 66 PRO B O 1
ATOM 1568 N N . HIS B 1 67 ? 4.953 10.445 -11.945 1 52.16 67 HIS B N 1
ATOM 1569 C CA . HIS B 1 67 ? 3.887 10.828 -12.859 1 52.16 67 HIS B CA 1
ATOM 1570 C C . HIS B 1 67 ? 4.449 11.445 -14.141 1 52.16 67 HIS B C 1
ATOM 1572 O O . HIS B 1 67 ? 5.605 11.867 -14.172 1 52.16 67 HIS B O 1
ATOM 1578 N N . HIS B 1 68 ? 3.557 11.289 -15.273 1 44.78 68 HIS B N 1
ATOM 1579 C CA . HIS B 1 68 ? 3.834 12.086 -16.469 1 44.78 68 HIS B CA 1
ATOM 1580 C C . HIS B 1 68 ? 4.266 13.5 -16.094 1 44.78 68 HIS B C 1
ATOM 1582 O O . HIS B 1 68 ? 3.434 14.328 -15.711 1 44.78 68 HIS B O 1
ATOM 1588 N N . ALA B 1 69 ? 5.434 13.602 -15.547 1 44.53 69 ALA B N 1
ATOM 1589 C CA . ALA B 1 69 ? 5.969 14.93 -15.258 1 44.53 69 ALA B CA 1
ATOM 1590 C C . ALA B 1 69 ? 5.406 15.969 -16.219 1 44.53 69 ALA B C 1
ATOM 1592 O O . ALA B 1 69 ? 5.32 15.719 -17.422 1 44.53 69 ALA B O 1
ATOM 1593 N N . LEU B 1 70 ? 4.348 16.672 -15.852 1 47.19 70 LEU B N 1
ATOM 1594 C CA . LEU B 1 70 ? 4.109 17.844 -16.688 1 47.19 70 LEU B CA 1
ATOM 1595 C C . LEU B 1 70 ? 5.414 18.359 -17.297 1 47.19 70 LEU B C 1
ATOM 1597 O O . LEU B 1 70 ? 6.473 18.266 -16.672 1 47.19 70 LEU B O 1
ATOM 1601 N N . PRO B 1 71 ? 5.414 18.484 -18.484 1 47.03 71 PRO B N 1
ATOM 1602 C CA . PRO B 1 71 ? 6.527 19.281 -19 1 47.03 71 PRO B CA 1
ATOM 1603 C C . PRO B 1 71 ? 6.84 20.484 -18.109 1 47.03 71 PRO B C 1
ATOM 1605 O O . PRO B 1 71 ? 5.934 21.25 -17.75 1 47.03 71 PRO B O 1
ATOM 1608 N N . GLY B 1 72 ? 8.07 20.469 -17.281 1 50.19 72 GLY B N 1
ATOM 1609 C CA . GLY B 1 72 ? 8.523 21.594 -16.469 1 50.19 72 GLY B CA 1
ATOM 1610 C C . GLY B 1 72 ? 8.375 21.344 -14.969 1 50.19 72 GLY B C 1
ATOM 1611 O O . GLY B 1 72 ? 8.648 22.234 -14.156 1 50.19 72 GLY B O 1
ATOM 1612 N N . ALA B 1 73 ? 7.512 20.516 -14.656 1 53.78 73 ALA B N 1
ATOM 1613 C CA . ALA B 1 73 ? 7.418 20.312 -13.211 1 53.78 73 ALA B CA 1
ATOM 1614 C C . ALA B 1 73 ? 8.766 19.922 -12.617 1 53.78 73 ALA B C 1
ATOM 1616 O O . ALA B 1 73 ? 9.375 18.938 -13.039 1 53.78 73 ALA B O 1
ATOM 1617 N N . ALA B 1 74 ? 9.484 20.828 -12.023 1 56.19 74 ALA B N 1
ATOM 1618 C CA . ALA B 1 74 ? 10.844 20.797 -11.5 1 56.19 74 ALA B CA 1
ATOM 1619 C C . ALA B 1 74 ? 11.016 19.641 -10.5 1 56.19 74 ALA B C 1
ATOM 1621 O O . ALA B 1 74 ? 12.117 19.094 -10.352 1 56.19 74 ALA B O 1
ATOM 1622 N N . ARG B 1 75 ? 9.914 19.484 -9.586 1 64.38 75 ARG B N 1
ATOM 1623 C CA . ARG B 1 75 ? 10.289 18.609 -8.492 1 64.38 75 ARG B CA 1
ATOM 1624 C C . ARG B 1 75 ? 9.484 17.312 -8.523 1 64.38 75 ARG B C 1
ATOM 1626 O O . ARG B 1 75 ? 8.312 17.312 -8.914 1 64.38 75 ARG B O 1
ATOM 1633 N N . PRO B 1 76 ? 10.156 16.219 -8.258 1 74.81 76 PRO B N 1
ATOM 1634 C CA . PRO B 1 76 ? 9.57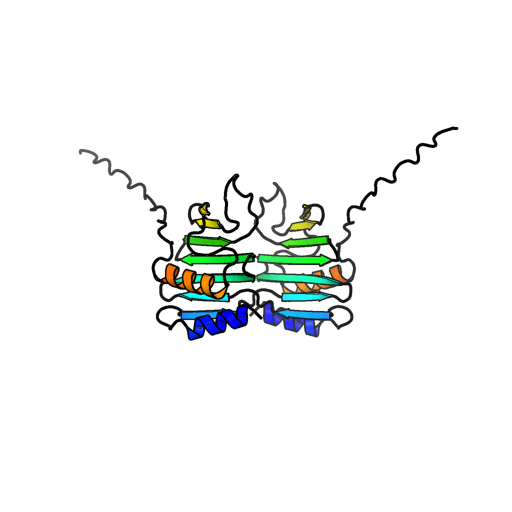8 14.875 -8.398 1 74.81 76 PRO B CA 1
ATOM 1635 C C . PRO B 1 76 ? 8.445 14.617 -7.406 1 74.81 76 PRO B C 1
ATOM 1637 O O . PRO B 1 76 ? 7.77 13.586 -7.492 1 74.81 76 PRO B O 1
ATOM 1640 N N . ASN B 1 77 ? 8.25 15.578 -6.535 1 78.88 77 ASN B N 1
ATOM 1641 C CA . ASN B 1 77 ? 7.137 15.406 -5.609 1 78.88 77 ASN B CA 1
ATOM 1642 C C . ASN B 1 77 ? 5.957 16.297 -5.973 1 78.88 77 ASN B C 1
ATOM 1644 O O . ASN B 1 77 ? 6.133 17.484 -6.242 1 78.88 77 ASN B O 1
ATOM 1648 N N . HIS B 1 78 ? 4.695 15.75 -5.934 1 88.38 78 HIS B N 1
ATOM 1649 C CA . HIS B 1 78 ? 3.488 16.422 -6.387 1 88.38 78 HIS B CA 1
ATOM 1650 C C . HIS B 1 78 ? 2.377 16.328 -5.348 1 88.38 78 HIS B C 1
ATOM 1652 O O . HIS B 1 78 ? 2.281 15.336 -4.625 1 88.38 78 HIS B O 1
ATOM 1658 N N . LEU B 1 79 ? 1.61 17.438 -5.363 1 91.38 79 LEU B N 1
ATOM 1659 C CA . LEU B 1 79 ? 0.4 17.469 -4.551 1 91.38 79 LEU B CA 1
ATOM 1660 C C . LEU B 1 79 ? -0.836 17.219 -5.402 1 91.38 79 LEU B C 1
ATOM 1662 O O . LEU B 1 79 ? -1.081 17.922 -6.383 1 91.38 79 LEU B O 1
ATOM 1666 N N . HIS B 1 80 ? -1.612 16.266 -5.047 1 89.69 80 HIS B N 1
ATOM 1667 C CA . HIS B 1 80 ? -2.912 16 -5.652 1 89.69 80 HIS B CA 1
ATOM 1668 C C . HIS B 1 80 ? -4.039 16.609 -4.828 1 89.69 80 HIS B C 1
ATOM 1670 O O . HIS B 1 80 ? -4.168 16.312 -3.635 1 89.69 80 HIS B O 1
ATOM 1676 N N . THR B 1 81 ? -4.797 17.422 -5.441 1 90.44 81 THR B N 1
ATOM 1677 C CA . THR B 1 81 ? -5.84 18.172 -4.738 1 90.44 81 THR B CA 1
ATOM 1678 C C . THR B 1 81 ? -7.195 17.5 -4.906 1 90.44 81 THR B C 1
ATOM 1680 O O . THR B 1 81 ? -7.352 16.609 -5.75 1 90.44 81 THR B O 1
ATOM 1683 N N . PRO B 1 82 ? -8.156 17.922 -4.082 1 87.69 82 PRO B N 1
ATOM 1684 C CA . PRO B 1 82 ? -9.477 17.281 -4.113 1 87.69 82 PRO B CA 1
ATOM 1685 C C . PRO B 1 82 ? -10.18 17.453 -5.457 1 87.69 82 PRO B C 1
ATOM 1687 O O . PRO B 1 82 ? -11.023 16.625 -5.82 1 87.69 82 PRO B O 1
ATOM 1690 N N . ASP B 1 83 ? -9.875 18.438 -6.152 1 83.75 83 ASP B N 1
ATOM 1691 C CA . ASP B 1 83 ? -10.539 18.703 -7.426 1 83.75 83 ASP B CA 1
ATOM 1692 C C . ASP B 1 83 ? -9.805 18.016 -8.578 1 83.75 83 ASP B C 1
ATOM 1694 O O . ASP B 1 83 ? -10.102 18.281 -9.75 1 83.75 83 ASP B O 1
ATOM 1698 N N . GLY B 1 84 ? -8.758 17.25 -8.234 1 82 84 GLY B N 1
ATOM 1699 C CA . GLY B 1 84 ? -8.117 16.422 -9.242 1 82 84 GLY B CA 1
ATOM 1700 C C . GLY B 1 84 ? -6.895 17.078 -9.859 1 82 84 GLY B C 1
ATOM 1701 O O . GLY B 1 84 ? -6.246 16.484 -10.727 1 82 84 GLY B O 1
ATOM 1702 N N . ARG B 1 85 ? -6.566 18.297 -9.383 1 85.56 85 ARG B N 1
ATOM 1703 C CA . ARG B 1 85 ? -5.383 18.953 -9.93 1 85.56 85 ARG B CA 1
ATOM 1704 C C . ARG B 1 85 ? -4.109 18.406 -9.297 1 85.56 85 ARG B C 1
ATOM 1706 O O . ARG B 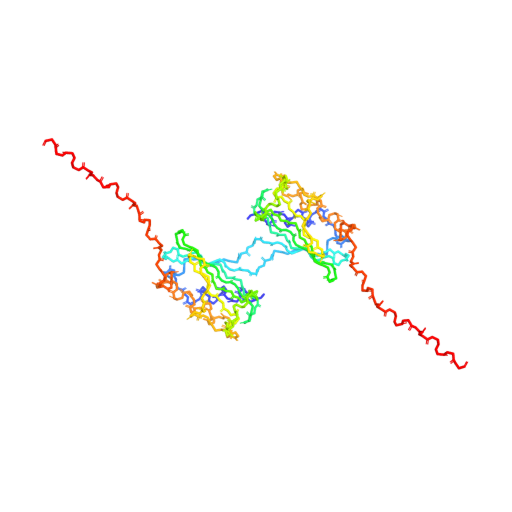1 85 ? -4.156 17.828 -8.203 1 85.56 85 ARG B O 1
ATOM 1713 N N . VAL B 1 86 ? -3.068 18.484 -10.023 1 87.25 86 VAL B N 1
ATOM 1714 C CA . VAL B 1 86 ? -1.728 18.172 -9.539 1 87.25 86 VAL B CA 1
ATOM 1715 C C . VAL B 1 86 ? -0.882 19.438 -9.477 1 87.25 86 VAL B C 1
ATOM 1717 O O . VAL B 1 86 ? -0.682 20.109 -10.5 1 87.25 86 VAL B O 1
ATOM 1720 N N . LEU B 1 87 ? -0.436 19.844 -8.312 1 87.75 87 LEU B N 1
ATOM 1721 C CA . LEU B 1 87 ? 0.321 21.062 -8.078 1 87.75 87 LEU B CA 1
ATOM 1722 C C . LEU B 1 87 ? 1.691 20.75 -7.484 1 87.75 87 LEU B C 1
ATOM 1724 O O . LEU B 1 87 ? 1.969 19.609 -7.125 1 87.75 87 LEU B O 1
ATOM 1728 N N . ALA B 1 88 ? 2.561 21.734 -7.469 1 87.94 88 ALA B N 1
ATOM 1729 C CA . ALA B 1 88 ? 3.818 21.594 -6.742 1 87.94 88 ALA B CA 1
ATOM 1730 C C . ALA B 1 88 ? 3.568 21.344 -5.254 1 87.94 88 ALA B C 1
ATOM 1732 O O . ALA B 1 88 ? 2.691 21.969 -4.656 1 87.94 88 ALA B O 1
ATOM 1733 N N . ASP B 1 89 ? 4.266 20.453 -4.656 1 90.31 89 ASP B N 1
ATOM 1734 C CA . ASP B 1 89 ? 4.156 20.141 -3.236 1 90.31 89 ASP B CA 1
ATOM 1735 C C . ASP B 1 89 ? 4.703 21.281 -2.377 1 90.31 89 ASP B C 1
ATOM 1737 O O . ASP B 1 89 ? 5.902 21.562 -2.404 1 90.31 89 ASP B O 1
ATOM 1741 N N . PRO B 1 90 ? 3.908 21.938 -1.571 1 89.75 90 PRO B N 1
ATOM 1742 C CA . PRO B 1 90 ? 4.379 23.047 -0.741 1 89.75 90 PRO B CA 1
ATOM 1743 C C . PRO B 1 90 ? 4.871 22.594 0.631 1 89.75 90 PRO B C 1
ATOM 1745 O O . PRO B 1 90 ? 5.203 23.422 1.479 1 89.75 90 PRO B O 1
ATOM 1748 N N . VAL B 1 91 ? 4.949 21.375 0.936 1 94.19 91 VAL B N 1
ATOM 1749 C CA . VAL B 1 91 ? 5.109 20.922 2.312 1 94.19 91 VAL B CA 1
ATOM 1750 C C . VAL B 1 91 ? 6.418 20.141 2.449 1 94.19 91 VAL B C 1
ATOM 1752 O O . VAL B 1 91 ? 7.273 20.5 3.262 1 94.19 91 VAL B O 1
ATOM 1755 N N . THR B 1 92 ? 6.609 19.172 1.616 1 94 92 THR B N 1
ATOM 1756 C CA . THR B 1 92 ? 7.734 18.266 1.811 1 94 92 THR B CA 1
ATOM 1757 C C . THR B 1 92 ? 8.922 18.672 0.942 1 94 92 THR B C 1
ATOM 1759 O O . THR B 1 92 ? 8.75 19.391 -0.049 1 94 92 THR B O 1
ATOM 1762 N N . GLU B 1 93 ? 10.109 18.266 1.358 1 93 93 GLU B N 1
ATOM 1763 C CA . GLU B 1 93 ? 11.352 18.453 0.61 1 93 93 GLU B CA 1
ATOM 1764 C C . GLU B 1 93 ? 11.836 17.125 0.006 1 93 93 GLU B C 1
ATOM 1766 O O . GLU B 1 93 ? 12.188 16.203 0.733 1 93 93 GLU B O 1
ATOM 1771 N N . PHE B 1 94 ? 11.867 17.109 -1.284 1 90.44 94 PHE B N 1
ATOM 1772 C CA . PHE B 1 94 ? 12.375 15.93 -1.968 1 90.44 94 PHE B CA 1
ATOM 1773 C C . PHE B 1 94 ? 13.812 15.648 -1.561 1 90.44 94 PHE B C 1
ATOM 1775 O O . PHE B 1 94 ? 14.664 16.547 -1.604 1 90.44 94 PHE B O 1
ATOM 1782 N N . GLY B 1 95 ? 14.094 14.492 -1.105 1 92.06 95 GLY B N 1
ATOM 1783 C CA . GLY B 1 95 ? 15.438 14.125 -0.688 1 92.06 95 GLY B CA 1
ATOM 1784 C C . GLY B 1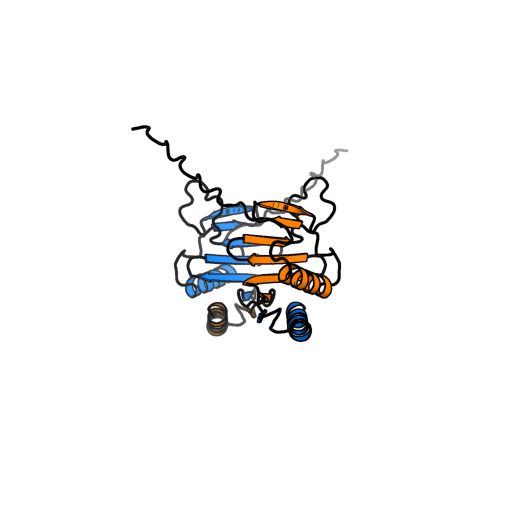 95 ? 15.734 14.5 0.751 1 92.06 95 GLY B C 1
ATOM 1785 O O . GLY B 1 95 ? 16.797 14.164 1.274 1 92.06 95 GLY B O 1
ATOM 1786 N N . GLY B 1 96 ? 14.828 15.188 1.349 1 93.19 96 GLY B N 1
ATOM 1787 C CA . GLY B 1 96 ? 15 15.578 2.74 1 93.19 96 GLY B CA 1
ATOM 1788 C C . GLY B 1 96 ? 14.828 14.422 3.707 1 93.19 96 GLY B C 1
ATOM 1789 O O . GLY B 1 96 ? 14.383 13.336 3.314 1 93.19 96 GLY B O 1
ATOM 1790 N N . GLU B 1 97 ? 15.203 14.688 4.918 1 95.81 97 GLU B N 1
ATOM 1791 C CA . GLU B 1 97 ? 15.047 13.68 5.961 1 95.81 97 GLU B CA 1
ATOM 1792 C C . GLU B 1 97 ? 13.578 13.266 6.109 1 95.81 97 GLU B C 1
ATOM 1794 O O . GLU B 1 97 ? 12.711 14.117 6.301 1 95.81 97 GLU B O 1
ATOM 1799 N N . PRO B 1 98 ? 13.32 12.023 6.105 1 96.31 98 PRO B N 1
ATOM 1800 C CA . PRO B 1 98 ? 11.938 11.555 6.141 1 96.31 98 PRO B CA 1
ATOM 1801 C C . PRO B 1 98 ? 11.172 12.047 7.367 1 96.31 98 PRO B C 1
ATOM 1803 O O . PRO B 1 98 ? 10.023 12.461 7.258 1 96.31 98 PRO B O 1
ATOM 1806 N N . TRP B 1 99 ? 11.773 12.008 8.5 1 97.12 99 TRP B N 1
ATOM 1807 C CA . TRP B 1 99 ? 11.094 12.469 9.703 1 97.12 99 TRP B CA 1
ATOM 1808 C C . TRP B 1 99 ? 10.672 13.93 9.562 1 97.12 99 TRP B C 1
ATOM 1810 O O . TRP B 1 99 ? 9.562 14.305 9.961 1 97.12 99 TRP B O 1
ATOM 1820 N N . ARG B 1 100 ? 11.516 14.703 9.07 1 96.88 100 ARG B N 1
ATOM 1821 C CA . ARG B 1 100 ? 11.188 16.109 8.914 1 96.88 100 ARG B CA 1
ATOM 1822 C C . ARG B 1 100 ? 9.945 16.297 8.047 1 96.88 100 ARG B C 1
ATOM 1824 O O . ARG B 1 100 ? 9.039 17.047 8.398 1 96.88 100 ARG B O 1
ATOM 1831 N N . ASN B 1 101 ? 9.945 15.641 6.898 1 97.12 101 ASN B N 1
ATOM 1832 C CA . ASN B 1 101 ? 8.812 15.742 5.988 1 97.12 101 ASN B CA 1
ATOM 1833 C C . ASN B 1 101 ? 7.516 15.281 6.652 1 97.12 101 ASN B C 1
ATOM 1835 O O . ASN B 1 101 ? 6.473 15.922 6.496 1 97.12 101 ASN B O 1
ATOM 1839 N N . VAL B 1 102 ? 7.562 14.195 7.406 1 98 102 VAL B N 1
ATOM 1840 C CA . VAL B 1 102 ? 6.398 13.641 8.094 1 98 102 VAL B CA 1
ATOM 1841 C C . VAL B 1 102 ? 5.934 14.609 9.18 1 98 102 VAL B C 1
ATOM 1843 O O . VAL B 1 102 ? 4.742 14.93 9.266 1 98 102 VAL B O 1
ATOM 1846 N N . ARG B 1 103 ? 6.879 15.062 9.992 1 98.06 103 ARG B N 1
ATOM 1847 C CA . ARG B 1 103 ? 6.551 15.984 11.07 1 98.06 103 ARG B CA 1
ATOM 1848 C C . ARG B 1 103 ? 5.875 17.25 10.531 1 98.06 103 ARG B C 1
ATOM 1850 O O . ARG B 1 103 ? 4.836 17.656 11.047 1 98.06 103 ARG B O 1
ATOM 1857 N N . VAL B 1 104 ? 6.449 17.812 9.492 1 97.69 104 VAL B N 1
ATOM 1858 C CA . VAL B 1 104 ? 5.938 19.062 8.914 1 97.69 104 VAL B CA 1
ATOM 1859 C C . VAL B 1 104 ? 4.539 18.828 8.344 1 97.69 104 VAL B C 1
ATOM 1861 O O . VAL B 1 104 ? 3.645 19.656 8.516 1 97.69 104 VAL B O 1
ATOM 1864 N N . LEU B 1 105 ? 4.367 17.734 7.672 1 98.19 105 LEU B N 1
ATOM 1865 C CA . LEU B 1 105 ? 3.055 17.469 7.098 1 98.19 105 LEU B CA 1
ATOM 1866 C C . LEU B 1 105 ? 1.999 17.344 8.195 1 98.19 105 LEU B C 1
ATOM 1868 O O . LEU B 1 105 ? 0.917 17.922 8.086 1 98.19 105 LEU B O 1
ATOM 1872 N N . ILE B 1 106 ? 2.311 16.609 9.242 1 98.5 106 ILE B N 1
ATOM 1873 C CA . ILE B 1 106 ? 1.365 16.438 10.344 1 98.5 106 ILE B CA 1
ATOM 1874 C C . ILE B 1 106 ? 1.005 17.781 10.938 1 98.5 106 ILE B C 1
ATOM 1876 O O . ILE B 1 106 ? -0.172 18.078 11.156 1 98.5 106 ILE B O 1
ATOM 1880 N N . GLU B 1 107 ? 1.997 18.578 11.172 1 98.12 107 GLU B N 1
ATOM 1881 C CA . GLU B 1 107 ? 1.776 19.906 11.734 1 98.12 107 GLU B CA 1
ATOM 1882 C C . GLU B 1 107 ? 0.881 20.75 10.82 1 98.12 107 GLU B C 1
ATOM 1884 O O . GLU B 1 107 ? -0.048 21.406 11.297 1 98.12 107 GLU B O 1
ATOM 1889 N N . ARG B 1 108 ? 1.194 20.734 9.547 1 97.62 108 ARG B N 1
ATOM 1890 C CA . ARG B 1 108 ? 0.418 21.516 8.594 1 97.62 108 ARG B CA 1
ATOM 1891 C C . ARG B 1 108 ? -1.022 21.031 8.516 1 97.62 108 ARG B C 1
ATOM 1893 O O . ARG B 1 108 ? -1.959 21.828 8.484 1 97.62 108 ARG B O 1
ATOM 1900 N N . LEU B 1 109 ? -1.199 19.75 8.57 1 97.38 109 LEU B N 1
ATOM 1901 C CA . LEU B 1 109 ? -2.535 19.172 8.453 1 97.38 109 LEU B CA 1
ATOM 1902 C C . LEU B 1 109 ? -3.342 19.406 9.727 1 97.38 109 LEU B C 1
ATOM 1904 O O . LEU B 1 109 ? -4.566 19.547 9.672 1 97.38 109 LEU B O 1
ATOM 1908 N N . ALA B 1 110 ? -2.648 19.453 10.852 1 97.19 110 ALA B N 1
ATOM 1909 C CA . ALA B 1 110 ? -3.328 19.75 12.109 1 97.19 110 ALA B CA 1
ATOM 1910 C C . ALA B 1 110 ? -3.914 21.156 12.094 1 97.19 110 ALA B C 1
ATOM 1912 O O . ALA B 1 110 ? -4.949 21.422 12.711 1 97.19 110 ALA B O 1
ATOM 1913 N N . GLU B 1 111 ? -3.27 21.984 11.352 1 95.56 111 GLU B N 1
ATOM 1914 C CA . GLU B 1 111 ? -3.707 23.375 11.258 1 95.56 111 GLU B CA 1
ATOM 1915 C C . GLU B 1 111 ? -4.695 23.562 10.109 1 95.56 111 GLU B C 1
ATOM 1917 O O . GLU B 1 111 ? -5.688 24.281 10.258 1 95.56 111 GLU B O 1
ATOM 1922 N N . ALA B 1 112 ? -4.359 23 9.078 1 95.81 112 ALA B N 1
ATOM 1923 C CA . ALA B 1 112 ? -5.129 23.172 7.844 1 95.81 112 ALA B CA 1
ATOM 1924 C C . ALA B 1 112 ? -5.184 21.875 7.043 1 95.81 112 ALA B C 1
ATOM 1926 O O . ALA B 1 112 ? -4.375 21.656 6.137 1 95.81 112 ALA B O 1
ATOM 1927 N N . PRO B 1 113 ? -6.215 21.094 7.227 1 96 113 PRO B N 1
ATOM 1928 C CA . PRO B 1 113 ? -6.262 19.766 6.625 1 96 113 PRO B CA 1
ATOM 1929 C C . PRO B 1 113 ? -6.273 19.797 5.102 1 96 113 PRO B C 1
ATOM 1931 O O . PRO B 1 113 ? -5.879 18.828 4.453 1 96 113 PRO B O 1
ATOM 1934 N N . LEU B 1 114 ? -6.695 20.953 4.535 1 94.38 114 LEU B N 1
ATOM 1935 C CA . LEU B 1 114 ? -6.773 21.031 3.08 1 94.38 114 LEU B CA 1
ATOM 1936 C C . LEU B 1 114 ? -5.637 21.875 2.521 1 94.38 114 LEU B C 1
ATOM 1938 O O . LEU B 1 114 ? -5.625 22.203 1.332 1 94.38 114 LEU B O 1
ATOM 1942 N N . LEU B 1 115 ? -4.734 22.156 3.352 1 94.19 115 LEU B N 1
ATOM 1943 C CA . LEU B 1 115 ? -3.547 22.906 2.975 1 94.19 115 LEU B CA 1
ATOM 1944 C C . LEU B 1 115 ? -3.928 24.172 2.199 1 94.19 115 LEU B C 1
ATOM 1946 O O . LEU B 1 115 ? -3.283 24.516 1.204 1 94.19 115 LEU B O 1
ATOM 1950 N N . GLY B 1 116 ? -5.047 24.75 2.559 1 87.5 116 GLY B N 1
ATOM 1951 C CA . GLY B 1 116 ? -5.477 26 1.952 1 87.5 116 GLY B CA 1
ATOM 1952 C C . GLY B 1 116 ? -6.43 25.797 0.79 1 87.5 116 GLY B C 1
ATOM 1953 O O . GLY B 1 116 ? -6.941 26.766 0.229 1 87.5 116 GLY B O 1
ATOM 1954 N N . HIS B 1 117 ? -6.664 24.609 0.436 1 85.25 117 HIS B N 1
ATOM 1955 C CA . HIS B 1 117 ? -7.582 24.344 -0.668 1 85.25 117 HIS B CA 1
ATOM 1956 C C . HIS B 1 117 ? -9.031 24.359 -0.196 1 85.25 117 HIS B C 1
ATOM 1958 O O . HIS B 1 117 ? -9.312 24.047 0.964 1 85.25 117 HIS B O 1
ATOM 1964 N N . GLU B 1 118 ? -9.914 24.844 -0.988 1 73.69 118 GLU B N 1
ATOM 1965 C CA . GLU B 1 118 ? -11.336 24.906 -0.659 1 73.69 118 GLU B CA 1
ATOM 1966 C C . GLU B 1 118 ? -12.117 23.797 -1.367 1 73.69 118 GLU B C 1
ATOM 1968 O O . GLU B 1 118 ? -11.742 23.375 -2.463 1 73.69 118 GLU B O 1
ATOM 1973 N N . LEU B 1 119 ? -13.047 23.156 -0.586 1 71 119 LEU B N 1
ATOM 1974 C CA . LEU B 1 119 ? -13.945 22.203 -1.22 1 71 119 LEU B CA 1
ATOM 1975 C C . LEU B 1 119 ? -14.945 22.891 -2.131 1 71 119 LEU B C 1
ATOM 1977 O O . LEU B 1 119 ? -15.367 24.016 -1.846 1 71 119 LEU B O 1
ATOM 1981 N N . PRO B 1 120 ? -15.141 22.344 -3.383 1 60.69 120 PRO B N 1
ATOM 1982 C CA . PRO B 1 120 ? -16.172 22.984 -4.199 1 60.69 120 PRO B CA 1
ATOM 1983 C C . PRO B 1 120 ? -17.516 23.109 -3.467 1 60.69 120 PRO B C 1
ATOM 1985 O O . PRO B 1 120 ? -17.906 22.203 -2.742 1 60.69 120 PRO B O 1
ATOM 1988 N N . CYS B 1 121 ? -17.953 24.156 -3.004 1 54.91 121 CYS B N 1
ATOM 1989 C CA . CYS B 1 121 ? -19.281 24.359 -2.447 1 54.91 121 CYS B CA 1
ATOM 1990 C C . CYS B 1 121 ? -20.328 23.641 -3.273 1 54.91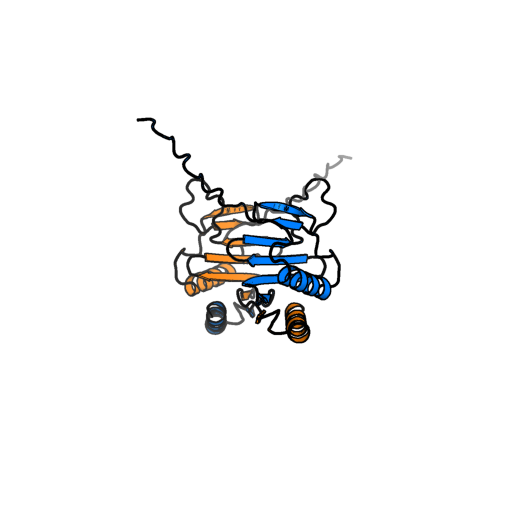 121 CYS B C 1
ATOM 1992 O O . CYS B 1 121 ? -20.266 23.625 -4.504 1 54.91 121 CYS B O 1
ATOM 1994 N N . ALA B 1 122 ? -20.969 22.594 -2.764 1 47.88 122 ALA B N 1
ATOM 1995 C CA . ALA B 1 122 ? -22.203 22.234 -3.467 1 47.88 122 ALA B CA 1
ATOM 1996 C C . ALA B 1 122 ? -22.984 23.484 -3.865 1 47.88 122 ALA B C 1
ATOM 1998 O O . ALA B 1 122 ? -23.5 24.203 -3.004 1 47.88 122 ALA B O 1
ATOM 1999 N N . ARG B 1 123 ? -22.641 24.234 -4.754 1 45 123 ARG B N 1
ATOM 2000 C CA . ARG B 1 123 ? -23.594 25.234 -5.211 1 45 123 ARG B CA 1
ATOM 2001 C C . ARG B 1 123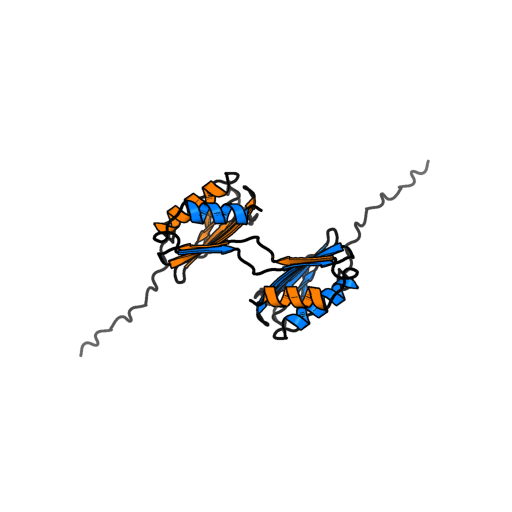 ? -24.984 24.625 -5.387 1 45 123 ARG B C 1
ATOM 2003 O O . ARG B 1 123 ? -25.188 23.766 -6.246 1 45 123 ARG B O 1
ATOM 2010 N N . GLY B 1 124 ? -25.625 24.094 -4.379 1 41.88 124 GLY B N 1
ATOM 2011 C CA . GLY B 1 124 ? -27.062 23.906 -4.488 1 41.88 124 GLY B CA 1
ATOM 2012 C C . GLY B 1 124 ? -27.75 24.984 -5.309 1 41.88 124 GLY B C 1
ATOM 2013 O O . GLY B 1 124 ? -27.422 26.172 -5.191 1 41.88 124 GLY B O 1
ATOM 2014 N N . SER B 1 125 ? -28.094 24.688 -6.566 1 45.25 125 SER B N 1
ATOM 2015 C CA . SER B 1 125 ? -29.062 25.438 -7.348 1 45.25 125 SER B CA 1
ATOM 2016 C C . SER B 1 125 ? -30.234 25.891 -6.48 1 45.25 125 SER B C 1
ATOM 2018 O O . SER B 1 125 ? -30.969 25.062 -5.949 1 45.25 125 SER B O 1
ATOM 2020 N N . SER B 1 126 ? -30.172 26.828 -5.695 1 41.62 126 SER B N 1
ATOM 2021 C CA . SER B 1 126 ? -31.375 27.438 -5.156 1 41.62 126 SER B CA 1
ATOM 2022 C C . SER B 1 126 ? -32.438 27.625 -6.234 1 41.62 126 SER B C 1
ATOM 2024 O O . SER B 1 126 ? -32.156 28.156 -7.309 1 41.62 126 SER B O 1
ATOM 2026 N N . PRO B 1 127 ? -33.469 26.641 -6.348 1 45.16 127 PRO B N 1
ATOM 2027 C CA . PRO B 1 127 ? -34.594 26.938 -7.238 1 45.16 127 PRO B CA 1
ATOM 2028 C C . PRO B 1 127 ? -35.094 28.375 -7.098 1 45.16 127 PRO B C 1
ATOM 2030 O O . PRO B 1 127 ? -35.156 28.906 -5.988 1 45.16 127 PRO B O 1
ATOM 2033 N N . GLY B 1 128 ? -34.781 29.266 -7.949 1 43.28 128 GLY B N 1
ATOM 2034 C CA . GLY B 1 128 ? -35.406 30.562 -8.062 1 43.28 128 GLY B CA 1
ATOM 2035 C C . GLY B 1 128 ? -36.906 30.531 -7.863 1 43.28 128 GLY B C 1
ATOM 2036 O O . GLY B 1 128 ? -37.625 29.75 -8.523 1 43.28 128 GLY B O 1
ATOM 2037 N N . ALA B 1 129 ? -37.5 30.625 -6.656 1 41.56 129 ALA B N 1
ATOM 2038 C CA . ALA B 1 129 ? -38.906 30.906 -6.371 1 41.56 129 ALA B CA 1
ATOM 2039 C C . ALA B 1 129 ? -39.469 31.953 -7.316 1 41.56 129 ALA B C 1
ATOM 2041 O O . ALA B 1 129 ? -39.062 33.125 -7.27 1 41.56 129 ALA B O 1
ATOM 2042 N N . GLN B 1 130 ? -39.875 31.594 -8.547 1 41.09 130 GLN B N 1
ATOM 2043 C CA . GLN B 1 130 ? -40.719 32.438 -9.367 1 41.09 130 GLN B CA 1
ATOM 2044 C C . GLN B 1 130 ? -41.938 32.938 -8.578 1 41.09 130 GLN B C 1
ATOM 2046 O O . GLN B 1 130 ? -42.75 32.156 -8.117 1 41.09 130 GLN B O 1
ATOM 2051 N N . ALA B 1 131 ? -41.781 33.938 -7.766 1 42.16 131 ALA B N 1
ATOM 2052 C CA . ALA B 1 131 ? -42.906 34.688 -7.23 1 42.16 131 ALA B CA 1
ATOM 2053 C C . ALA B 1 131 ? -44.031 34.812 -8.266 1 42.16 131 ALA B C 1
ATOM 2055 O O . ALA B 1 131 ? -43.844 35.375 -9.344 1 42.16 131 ALA B O 1
ATOM 2056 N N . ILE B 1 132 ? -44.844 33.719 -8.406 1 37.94 132 ILE B N 1
ATOM 2057 C CA . ILE B 1 132 ? -46.094 33.906 -9.133 1 37.94 132 ILE B CA 1
ATOM 2058 C C . ILE B 1 132 ? -46.875 35.062 -8.516 1 37.94 132 ILE B C 1
ATOM 2060 O O . ILE B 1 132 ? -47.125 35.125 -7.309 1 37.94 132 ILE B O 1
ATOM 2064 N N . ALA B 1 133 ? -46.75 36.281 -9.016 1 41.91 133 ALA B N 1
ATOM 2065 C CA . ALA B 1 133 ? -47.719 37.375 -8.875 1 41.91 133 ALA B CA 1
ATOM 2066 C C . ALA B 1 133 ? -49.156 36.875 -9.094 1 41.91 133 ALA B C 1
ATOM 2068 O O . ALA B 1 133 ? -49.469 36.375 -10.172 1 41.91 133 ALA B O 1
ATOM 2069 N N . SER B 1 134 ? -49.625 36.25 -7.941 1 27.58 134 SER B N 1
ATOM 2070 C CA . SER B 1 134 ? -51.094 36.438 -7.941 1 27.58 134 SER B CA 1
ATOM 2071 C C . SER B 1 134 ? -51.469 37.906 -7.793 1 27.58 134 SER B C 1
ATOM 2073 O O . SER B 1 134 ? -50.75 38.656 -7.129 1 27.58 134 SER B O 1
#

InterPro domains:
  IPR045397 Toxin TumE-like [PF20126] (28-90)

Solvent-accessible surface area (backbone atoms only — not comparable to full-atom values): 15562 Å² total; per-residue (Å²): 112,65,52,60,53,51,50,54,48,50,63,70,74,44,50,62,80,51,40,62,46,74,42,75,35,62,63,28,36,39,36,32,33,57,88,54,39,42,34,38,41,32,64,78,49,42,67,38,37,40,38,38,34,33,47,88,90,42,45,38,33,39,32,31,66,86,51,87,60,53,91,77,61,84,59,67,40,34,24,36,42,68,86,69,49,76,44,78,45,89,72,55,55,84,62,36,62,57,64,57,36,51,51,50,46,52,56,48,39,74,74,32,76,55,75,84,57,75,74,80,68,79,73,68,76,70,77,76,79,72,77,75,80,126,112,66,52,61,52,51,52,53,48,49,63,70,75,43,51,63,80,51,42,62,45,73,44,75,35,63,63,29,36,38,35,32,33,57,89,53,38,40,34,38,42,32,64,79,51,43,69,39,37,39,38,38,35,33,47,86,90,44,46,38,34,40,31,30,66,85,52,87,60,54,91,79,61,84,58,65,39,34,24,37,42,71,87,70,47,78,43,80,44,90,73,56,57,83,63,35,61,58,65,58,38,51,52,50,46,52,54,47,39,74,75,32,76,55,75,83,58,77,77,80,68,80,73,69,79,70,77,77,77,72,75,73,82,121

Secondary structure (DSSP, 8-state):
-HHHHHHHHHHHHS-TTTEEEEEE----EEEEETTS-EEEEEEEETTEEEEEEEETTEEEEEE-------TT--SS-EEEPTTS-EEE-SS--TTS-HHHHHHHHHHHHHH-TTTT------------------/-HHHHHHHHHHHHS-TTTEEEEEE----EEEEETTS-EEEEEEEETTEEEEEEEETTEEEEEE-------TT--SS-EEEPTTS-EEE-SS--TTS-HHHHHHHHHHHHHH-TTTTPPP---------------

Radius of gyration: 24.0 Å; Cα contacts (8 Å, |Δi|>4): 442; chains: 2; bounding box: 88×64×73 Å

Sequence (268 aa):
MLHIELKERIETDFDAACVESVTLRRDALDVRLANGVELTLRIANAREYAMDWRWGEAAMRIDTAPHHALPGAARPNHLHTPDGRVLADPVTEFGGEPWRNVRVLIERLAEAPLLGHELPCARGSSPGAQAIASMLHIELKERIETDFDAACVESVTLRRDALDVRLANGVELTLRIANAREYAMDWRWGEAAMRIDTAPHHALPGAARPNHLHTPDGRVLADPVTEFGGEPWRNVRVLIERLAEAPLLGHELPCARGSSPGAQAIAS

pLDDT: mean 84.18, std 18.89, range [27.58, 98.5]

Organism: Burkholderia thailandensis (strain ATCC 700388 / DSM 13276 / CCUG 48851 / CIP 106301 / E264) (NCBI:txid271848)

Nearest PDB structures (foldseek):
  7szf-assembly1_B-2  TM=4.979E-01  e=2.678E+00  Microseira wollei
  7szf-assembly1_A  TM=4.933E-01  e=5.444E+00  Microseira wollei
  8ikj-assembly1_R  TM=3.005E-01  e=2.243E+00  Homo sapiens
  7szh-assembly1_C  TM=3.282E-01  e=5.132E+00  Microseira wollei
  7szf-assembly1_B-2  TM=4.995E-01  e=3.734E+00  Microseira wollei